Protein 3F13 (pdb70)

Nearest PDB structures (foldseek):
  3f13-assembly1_B  TM=1.007E+00  e=1.505E-31  Chromobacterium violaceum
  3f13-assembly1_A  TM=9.978E-01  e=6.181E-27  Chromobacterium violaceum
  7syc-assembly1_A  TM=7.662E-01  e=5.803E-08  Klebsiella pneumoniae subsp. pneumoniae
  3a6v-assembly3_B  TM=7.604E-01  e=2.040E-07  Escherichia coli K-12
  3a6v-assembly3_A  TM=7.572E-01  e=1.916E-07  Escherichia coli K-12

Secondary structure (DSSP, 8-state):
---SS-EEEEEEE-EETTEEEEEE--BB-SEEEPPTT--HHHHHHHHHHHHH-----EEEEEEEEE-SSEEEEEEEEE-------TT--EEEEESSTT-SS-B-HHHHHHHHHHHHHTT-SSHHHHHHHHHHHHHHHHHHH-/--SSPEEEEEEE-EETTEEEEEE--BB-SEEEPPTT--HHHHHHHHHHHHH----SEEEEEEEEE-SSEEEEEEEEE-SS-----TT--EEEEESSTT-SS-B-HHHHHHHHHHHHHHH--SHHHHHHHHHHHHHHHHHHHHHH-

Sequence (287 aa):
RLPSDLARRATAIIEMPDGVLVTASRYNLPGGKANRGELRSQALIREIREETGLRINNSMLYLFDHITPFNAHKVYLCIAGQPKPQNEIERIALVSSPDTDMDLFVEGRAILLRRYARLRNNEETAKGEALRALLGLARYIAKVDLPSDLARRATAIIEMPDGVLVTASRYNLPGGKANRGELRSQALIREIREETGLRINNSMLYLFDHITPFNAHKVYLCIAQGQPKPQNEIERIALVSSPDTDMDLFVEGRAILRRYARLRNEETAKGEALRALLGLARYIAKVDEGH

InterPro domains:
  IPR000086 NUDIX hydrolase domain [PF00293] (18-109)
  IPR000086 NUDIX hydrolase domain [PS51462] (16-131)
  IPR015797 NUDIX hydrolase-like domain superfamily [SSF55811] (19-131)
  IPR020084 NUDIX hydrolase, conserved site [PS00893] (45-66)
  IPR020476 NUDIX hydrolase [PR00502] (40-54)
  IPR020476 NUDIX hydrolase [PR00502] (54-69)

B-factor: mean 35.16, std 8.73, range [16.0, 77.36]

Organism: Chromobacterium violaceum (strain ATCC 12472 / DSM 30191 / JCM 1249 / CCUG 213 / NBRC 12614 / NCIMB 9131 / NCTC 9757 / MK) (NCBI:txid243365)

Radius of gyration: 19.14 Å; Cα contacts (8 Å, |Δi|>4): 586; chains: 2; bounding box: 58×37×52 Å

Structure (mmCIF, N/CA/C/O backbone):
data_3F13
#
_entry.id   3F13
#
_cell.length_a   40.950
_cell.length_b   43.877
_cell.length_c   55.967
_cell.angle_alpha   73.470
_cell.angle_beta   74.060
_cell.angle_gamma   62.660
#
_symmetry.space_group_name_H-M   'P 1'
#
loop_
_entity.id
_entity.type
_entity.pdbx_description
1 polymer 'putative nudix hydrolase family member'
2 water water
#
loop_
_atom_site.group_PDB
_atom_site.id
_atom_site.type_symbol
_atom_site.label_atom_id
_atom_site.label_alt_id
_atom_site.label_comp_id
_atom_site.label_asym_id
_atom_site.label_entity_id
_atom_site.label_seq_id
_atom_site.pdbx_PDB_ins_code
_atom_site.Cartn_x
_atom_site.Cartn_y
_atom_site.Cartn_z
_atom_site.occupancy
_atom_site.B_iso_or_equiv
_atom_site.auth_seq_id
_atom_site.auth_comp_id
_atom_site.auth_asym_id
_atom_site.auth_atom_id
_atom_site.pdbx_PDB_model_num
ATOM 1 N N . ARG A 1 10 ? 15.440 60.933 40.699 1.00 44.16 11 ARG A N 1
ATOM 2 C CA . ARG A 1 10 ? 15.197 61.381 39.289 1.00 42.96 11 ARG A CA 1
ATOM 3 C C . ARG A 1 10 ? 15.706 60.349 38.292 1.00 42.40 11 ARG A C 1
ATOM 4 O O . ARG A 1 10 ? 16.675 59.633 38.561 1.00 42.25 11 ARG A O 1
ATOM 12 N N . LEU A 1 11 ? 15.051 60.292 37.139 1.00 41.14 12 LEU A N 1
ATOM 13 C CA . LEU A 1 11 ? 15.427 59.371 36.080 1.00 40.25 12 LEU A CA 1
ATOM 14 C C . LEU A 1 11 ? 16.576 59.931 35.251 1.00 39.81 12 LEU A C 1
ATOM 15 O O . LEU A 1 11 ? 16.402 60.915 34.519 1.00 40.79 12 LEU A O 1
ATOM 20 N N . PRO A 1 12 ? 17.764 59.310 35.344 1.00 39.27 13 PRO A N 1
ATOM 21 C CA . PRO A 1 12 ? 18.859 59.757 34.498 1.00 38.54 13 PRO A CA 1
ATOM 22 C C . PRO A 1 12 ? 18.523 59.598 33.005 1.00 37.53 13 PRO A C 1
ATOM 23 O O . PRO A 1 12 ? 18.077 58.530 32.577 1.00 37.04 13 PRO A O 1
ATOM 27 N N . SER A 1 13 ? 18.741 60.629 32.202 1.00 35.84 14 SER A N 1
ATOM 28 C CA . SER A 1 13 ? 18.324 60.516 30.799 1.00 36.71 14 SER A CA 1
ATOM 29 C C . SER A 1 13 ? 19.319 59.756 29.932 1.00 36.18 14 SER A C 1
ATOM 30 O O . SER A 1 13 ? 18.928 59.194 28.922 1.00 35.98 14 SER A O 1
ATOM 33 N N . ASP A 1 14 ? 20.601 59.765 30.308 1.00 36.25 15 ASP A N 1
ATOM 34 C CA . ASP A 1 14 ? 21.668 59.022 29.572 1.00 35.98 15 ASP A CA 1
ATOM 35 C C . ASP A 1 14 ? 22.540 58.251 30.560 1.00 34.02 15 ASP A C 1
ATOM 36 O O . ASP A 1 14 ? 22.526 58.586 31.742 1.00 33.98 15 ASP A O 1
ATOM 41 N N . LEU A 1 15 ? 23.280 57.238 30.085 1.00 32.00 16 LEU A N 1
ATOM 42 C CA . LEU A 1 15 ? 24.138 56.427 30.944 1.00 30.62 16 LEU A CA 1
ATOM 43 C C . LEU A 1 15 ? 25.602 56.755 30.719 1.00 30.83 16 LEU A C 1
ATOM 44 O O . LEU A 1 15 ? 26.046 56.772 29.565 1.00 31.68 16 LEU A O 1
ATOM 49 N N . ALA A 1 16 ? 26.333 57.014 31.806 1.00 31.67 17 ALA A N 1
ATOM 50 C CA . ALA A 1 16 ? 27.802 57.194 31.732 1.00 31.23 17 ALA A CA 1
ATOM 51 C C . ALA A 1 16 ? 28.511 55.936 31.183 1.00 30.97 17 ALA A C 1
ATOM 52 O O . ALA A 1 16 ? 28.136 54.798 31.518 1.00 29.83 17 ALA A O 1
ATOM 54 N N . ARG A 1 17 ? 29.506 56.136 30.318 1.00 29.08 18 ARG A N 1
ATOM 55 C CA . ARG A 1 17 ? 30.365 55.041 29.919 1.00 28.94 18 ARG A CA 1
ATOM 56 C C . ARG A 1 17 ? 31.447 54.938 31.012 1.00 28.49 18 ARG A C 1
ATOM 57 O O . ARG A 1 17 ? 32.489 55.601 30.958 1.00 28.50 18 ARG A O 1
ATOM 65 N N . ARG A 1 18 ? 31.159 54.135 32.034 1.00 27.98 19 ARG A N 1
ATOM 66 C CA . ARG A 1 18 ? 32.025 54.026 33.198 1.00 28.26 19 ARG A CA 1
ATOM 67 C C . ARG A 1 18 ? 33.000 52.836 33.084 1.00 27.60 19 ARG A C 1
ATOM 68 O O . ARG A 1 18 ? 32.682 51.840 32.429 1.00 26.00 19 ARG A O 1
ATOM 76 N N . ALA A 1 19 ? 34.193 52.975 33.655 1.00 25.95 20 ALA A N 1
ATOM 77 C CA . ALA A 1 19 ? 35.174 51.912 33.667 1.00 25.83 20 ALA A CA 1
ATOM 78 C C . ALA A 1 19 ? 35.410 51.642 35.148 1.00 25.61 20 ALA A C 1
ATOM 79 O O . ALA A 1 19 ? 35.626 52.574 35.935 1.00 24.09 20 ALA A O 1
ATOM 81 N N . THR A 1 20 ? 35.359 50.376 35.534 1.00 25.45 21 THR A N 1
ATOM 82 C CA . THR A 1 20 ? 35.557 50.038 36.929 1.00 25.77 21 THR A CA 1
ATOM 83 C C . THR A 1 20 ? 36.613 48.943 37.074 1.00 25.51 21 THR A C 1
ATOM 84 O O . THR A 1 20 ? 36.679 48.011 36.241 1.00 24.42 21 THR A O 1
ATOM 88 N N . ALA A 1 21 ? 37.443 49.078 38.114 1.00 23.32 22 ALA A N 1
ATOM 89 C CA . ALA A 1 21 ? 38.628 48.234 38.295 1.00 24.13 22 ALA A CA 1
ATOM 90 C C . ALA A 1 21 ? 38.476 47.321 39.485 1.00 24.00 22 ALA A C 1
ATOM 91 O O . ALA A 1 21 ? 38.109 47.784 40.566 1.00 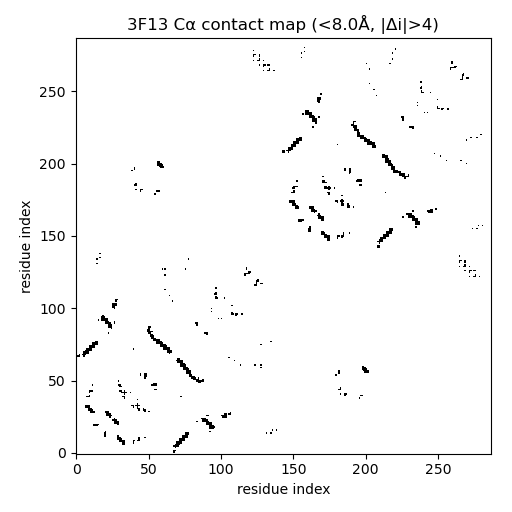23.59 22 ALA A O 1
ATOM 93 N N . ILE A 1 22 ? 38.729 46.028 39.288 1.00 23.59 23 ILE A N 1
ATOM 94 C CA . ILE A 1 22 ? 38.895 45.092 40.399 1.00 24.26 23 ILE A CA 1
ATOM 95 C C . ILE A 1 22 ? 40.416 44.867 40.537 1.00 24.10 23 ILE A C 1
ATOM 96 O O . ILE A 1 22 ? 41.079 44.384 39.611 1.00 23.99 23 ILE A O 1
ATOM 101 N N . ILE A 1 23 ? 40.955 45.288 41.669 1.00 24.03 24 ILE A N 1
ATOM 102 C CA . ILE A 1 23 ? 42.389 45.220 41.913 1.00 26.91 24 ILE A CA 1
ATOM 103 C C . ILE A 1 23 ? 42.609 44.359 43.165 1.00 28.27 24 ILE A C 1
ATOM 104 O O . ILE A 1 23 ? 42.293 44.795 44.275 1.00 27.72 24 ILE A O 1
ATOM 109 N N . GLU A 1 24 ? 43.087 43.119 42.989 1.00 30.63 25 GLU A N 1
ATOM 110 C CA . GLU A 1 24 ? 43.246 42.225 44.111 1.00 32.92 25 GLU A CA 1
ATOM 111 C C . GLU A 1 24 ? 44.590 42.483 44.806 1.00 34.37 25 GLU A C 1
ATOM 112 O O . GLU A 1 24 ? 45.666 42.262 44.246 1.00 33.89 25 GLU A O 1
ATOM 118 N N . MET A 1 25 ? 44.525 43.000 46.022 1.00 34.44 26 MET A N 1
ATOM 119 C CA . MET A 1 25 ? 45.692 43.021 46.879 1.00 35.87 26 MET A CA 1
ATOM 120 C C . MET A 1 25 ? 45.707 41.751 47.742 1.00 37.22 26 MET A C 1
ATOM 121 O O . MET A 1 25 ? 44.760 40.951 47.739 1.00 37.99 26 MET A O 1
ATOM 126 N N . PRO A 1 26 ? 46.813 41.526 48.448 1.00 38.90 27 PRO A N 1
ATOM 127 C CA . PRO A 1 26 ? 46.929 40.296 49.226 1.00 39.73 27 PRO A CA 1
ATOM 128 C C . PRO A 1 26 ? 45.707 40.010 50.104 1.00 39.77 27 PRO A C 1
ATOM 129 O O . PRO A 1 26 ? 45.124 38.919 50.025 1.00 40.41 27 PRO A O 1
ATOM 133 N N . ASP A 1 27 ? 45.298 40.993 50.907 1.00 40.45 28 ASP A N 1
ATOM 134 C CA . ASP A 1 27 ? 44.154 40.815 51.822 1.00 39.91 28 ASP A CA 1
ATOM 135 C C . ASP A 1 27 ? 42.779 41.281 51.269 1.00 38.13 28 ASP A C 1
ATOM 136 O O . ASP A 1 27 ? 41.856 41.542 52.055 1.00 38.90 28 ASP A O 1
ATOM 141 N N . GLY A 1 28 ? 42.622 41.394 49.943 1.00 34.75 29 GLY A N 1
ATOM 142 C CA . GLY A 1 28 ? 41.299 41.725 49.380 1.00 33.14 29 GLY A CA 1
ATOM 143 C C . GLY A 1 28 ? 41.299 42.694 48.195 1.00 31.47 29 GLY A C 1
ATOM 144 O O . GLY A 1 28 ? 42.361 43.133 47.742 1.00 31.21 29 GLY A O 1
ATOM 145 N N . VAL A 1 29 ? 40.099 43.041 47.718 1.00 30.18 30 VAL A N 1
ATOM 146 C CA . VAL A 1 29 ? 39.927 43.943 46.555 1.00 29.30 30 VAL A CA 1
ATOM 147 C C . VAL A 1 29 ? 39.944 45.410 47.014 1.00 28.37 30 VAL A C 1
ATOM 148 O O . VAL A 1 29 ? 39.330 45.779 48.027 1.00 28.25 30 VAL A O 1
ATOM 152 N N . LEU A 1 30 ? 40.668 46.240 46.286 1.00 27.63 31 LEU A N 1
ATOM 153 C CA . LEU A 1 30 ? 40.809 47.665 46.632 1.00 27.12 31 LEU A CA 1
ATOM 154 C C . LEU A 1 30 ? 39.494 48.460 46.435 1.00 27.18 31 LEU A C 1
ATOM 155 O O . LEU A 1 30 ? 38.861 48.348 45.409 1.00 25.14 31 LEU A O 1
ATOM 160 N N . VAL A 1 31 ? 39.091 49.246 47.436 1.00 26.75 32 VAL A N 1
ATOM 161 C CA . VAL A 1 31 ? 37.975 50.182 47.269 1.00 27.21 32 VAL A CA 1
ATOM 162 C C . VAL A 1 31 ? 38.414 51.519 47.835 1.00 27.65 32 VAL A C 1
ATOM 163 O O . VAL A 1 31 ? 39.337 51.572 48.659 1.00 27.11 32 VAL A O 1
ATOM 167 N N . THR A 1 32 ? 37.756 52.583 47.409 1.00 28.35 33 THR A N 1
ATOM 168 C CA . THR A 1 32 ? 38.223 53.944 47.710 1.00 31.05 33 THR A CA 1
ATOM 169 C C . THR A 1 32 ? 37.024 54.749 48.137 1.00 32.15 33 THR A C 1
ATOM 170 O O . THR A 1 32 ? 35.897 54.395 47.816 1.00 33.00 33 THR A O 1
ATOM 174 N N . ALA A 1 33 ? 37.244 55.874 48.807 1.00 33.78 34 ALA A N 1
ATOM 175 C CA . ALA A 1 33 ? 36.127 56.757 49.113 1.00 35.37 34 ALA A CA 1
ATOM 176 C C . ALA A 1 33 ? 36.602 58.195 49.066 1.00 36.32 34 ALA A C 1
ATOM 177 O O . ALA A 1 33 ? 37.640 58.504 49.623 1.00 36.40 34 ALA A O 1
ATOM 179 N N . SER A 1 34 ? 35.877 59.035 48.333 1.00 38.68 35 SER A N 1
ATOM 180 C CA . SER A 1 34 ? 36.072 60.493 48.399 1.00 40.01 35 SER A CA 1
ATOM 181 C C . SER A 1 34 ? 35.415 61.037 49.667 1.00 41.83 35 SER A C 1
ATOM 182 O O . SER A 1 34 ? 35.198 62.266 49.786 1.00 44.00 35 SER A O 1
ATOM 184 N N . ARG A 1 38 ? 30.805 56.680 51.388 1.00 38.62 39 ARG A N 1
ATOM 185 C CA . ARG A 1 38 ? 30.777 55.281 51.008 1.00 37.07 39 ARG A CA 1
ATOM 186 C C . ARG A 1 38 ? 31.983 54.878 50.158 1.00 35.39 39 ARG A C 1
ATOM 187 O O . ARG A 1 38 ? 32.475 55.632 49.322 1.00 35.06 39 ARG A O 1
ATOM 195 N N . TYR A 1 39 ? 32.460 53.675 50.410 1.00 32.49 40 TYR A N 1
ATOM 196 C CA . TYR A 1 39 ? 33.477 53.060 49.559 1.00 30.93 40 TYR A CA 1
ATOM 197 C C . TYR A 1 39 ? 32.870 52.508 48.269 1.00 29.41 40 TYR A C 1
ATOM 198 O O . TYR A 1 39 ? 31.743 52.051 48.245 1.00 28.99 40 TYR A O 1
ATOM 207 N N . ASN A 1 40 ? 33.645 52.548 47.192 1.00 29.57 41 ASN A N 1
ATOM 208 C CA . ASN A 1 40 ? 33.209 51.971 45.929 1.00 29.06 41 ASN A CA 1
ATOM 209 C C . ASN A 1 40 ? 34.423 51.428 45.224 1.00 27.50 41 ASN A C 1
ATOM 210 O O . ASN A 1 40 ? 35.565 51.725 45.606 1.00 26.84 41 ASN A O 1
ATOM 215 N N . LEU A 1 41 ? 34.201 50.652 44.167 1.00 26.75 42 LEU A N 1
ATOM 216 C CA . LEU A 1 41 ? 35.351 50.184 43.402 1.00 25.55 42 LEU A CA 1
ATOM 217 C C . LEU A 1 41 ? 35.927 51.403 42.644 1.00 25.64 42 LEU A C 1
ATOM 218 O O . LEU A 1 41 ? 35.203 52.281 42.196 1.00 25.79 42 LEU A O 1
ATOM 223 N N . PRO A 1 42 ? 37.236 51.451 42.504 1.00 25.24 43 PRO A N 1
ATOM 224 C CA . PRO A 1 42 ? 37.803 52.578 41.799 1.00 25.74 43 PRO A CA 1
ATOM 225 C C . PRO A 1 42 ? 37.484 52.586 40.297 1.00 25.71 43 PRO A C 1
ATOM 226 O O . PRO A 1 42 ? 37.184 51.557 39.710 1.00 24.95 43 PRO A O 1
ATOM 230 N N . GLY A 1 43 ? 37.655 53.741 39.667 1.00 26.75 44 GLY A N 1
ATOM 231 C CA . GLY A 1 43 ? 37.343 53.893 38.255 1.00 28.67 44 GLY A CA 1
ATOM 232 C C . GLY A 1 43 ? 36.726 55.245 38.002 1.00 30.91 44 GLY A C 1
ATOM 233 O O . GLY A 1 43 ? 36.934 56.163 38.779 1.00 32.10 44 GLY A O 1
ATOM 234 N N . GLY A 1 44 ? 36.022 55.413 36.886 1.00 30.98 45 GLY A N 1
ATOM 235 C CA . GLY A 1 44 ? 35.433 56.718 36.550 1.00 32.47 45 GLY A CA 1
ATOM 236 C C . GLY A 1 44 ? 34.813 56.714 35.161 1.00 32.24 45 GLY A C 1
ATOM 237 O O . GLY A 1 44 ? 34.682 55.651 34.542 1.00 31.89 45 GLY A O 1
ATOM 238 N N . LYS A 1 45 ? 34.394 57.877 34.667 1.00 32.98 46 LYS A N 1
ATOM 239 C CA . LYS A 1 45 ? 33.790 57.909 33.337 1.00 33.95 46 LYS A CA 1
ATOM 240 C C . LYS A 1 45 ? 34.809 58.112 32.221 1.00 33.47 46 LYS A C 1
ATOM 241 O O . LYS A 1 45 ? 35.799 58.845 32.373 1.00 32.60 46 LYS A O 1
ATOM 247 N N . ALA A 1 46 ? 34.553 57.479 31.083 1.00 32.53 47 ALA A N 1
ATOM 248 C CA . ALA A 1 46 ? 35.293 57.743 29.871 1.00 32.57 47 ALA A CA 1
ATOM 249 C C . ALA A 1 46 ? 34.762 59.012 29.156 1.00 33.51 47 ALA A C 1
ATOM 250 O O . ALA A 1 46 ? 33.541 59.213 29.028 1.00 32.34 47 ALA A O 1
ATOM 252 N N . ASN A 1 47 ? 35.692 59.851 28.713 1.00 34.42 48 ASN A N 1
ATOM 253 C CA . ASN A 1 47 ? 35.358 61.061 27.941 1.00 35.92 48 ASN A CA 1
ATOM 254 C C . ASN A 1 47 ? 34.922 60.753 26.506 1.00 36.00 48 ASN A C 1
ATOM 255 O O . ASN A 1 47 ? 35.225 59.697 25.961 1.00 35.95 48 ASN A O 1
ATOM 260 N N . ARG A 1 48 ? 34.208 61.691 25.883 1.00 36.50 49 ARG A N 1
ATOM 261 C CA . ARG A 1 48 ? 33.913 61.528 24.462 1.00 36.70 49 ARG A CA 1
ATOM 262 C C . ARG A 1 48 ? 35.217 61.269 23.706 1.00 36.60 49 ARG A C 1
ATOM 263 O O . ARG A 1 48 ? 36.253 61.850 24.019 1.00 38.56 49 ARG A O 1
ATOM 265 N N . GLY A 1 49 ? 35.202 60.385 22.728 1.00 36.93 50 GLY A N 1
ATOM 266 C CA . GLY A 1 49 ? 36.427 60.051 22.027 1.00 37.60 50 GLY A CA 1
ATOM 267 C C . GLY A 1 49 ? 37.442 59.146 22.735 1.00 38.01 50 GLY A C 1
ATOM 268 O O . GLY A 1 49 ? 38.429 58.730 22.104 1.00 39.40 50 GLY A O 1
ATOM 269 N N . GLU A 1 50 ? 37.234 58.792 24.008 1.00 36.41 51 GLU A N 1
ATOM 270 C CA . GLU A 1 50 ? 38.152 57.799 24.606 1.00 34.97 51 GLU A CA 1
ATOM 271 C C . GLU A 1 50 ? 37.456 56.501 25.034 1.00 33.48 51 GLU A C 1
ATOM 272 O O . GLU A 1 50 ? 36.283 56.501 25.411 1.00 32.13 51 GLU A O 1
ATOM 278 N N . LEU A 1 51 ? 38.219 55.423 24.982 1.00 30.82 52 LEU A N 1
ATOM 279 C CA . LEU A 1 51 ? 37.759 54.081 25.325 1.00 29.47 52 LEU A CA 1
ATOM 280 C C . LEU A 1 51 ? 37.725 53.948 26.831 1.00 27.96 52 LEU A C 1
ATOM 281 O O . LEU A 1 51 ? 38.514 54.575 27.545 1.00 26.43 52 LEU A O 1
ATOM 286 N N . ARG A 1 52 ? 36.845 53.095 27.332 1.00 25.96 53 ARG A N 1
ATOM 287 C CA . ARG A 1 52 ? 36.787 52.914 28.768 1.00 24.11 53 ARG A CA 1
ATOM 288 C C . ARG A 1 52 ? 38.135 52.347 29.263 1.00 23.58 53 ARG A C 1
ATOM 289 O O . ARG A 1 52 ? 38.569 52.674 30.350 1.00 23.52 53 ARG A O 1
ATOM 297 N N . SER A 1 53 ? 38.811 51.530 28.465 1.00 23.80 54 SER A N 1
ATOM 298 C CA . SER A 1 53 ? 40.082 50.953 28.941 1.00 25.53 54 SER A CA 1
ATOM 299 C C . SER A 1 53 ? 41.151 52.064 29.142 1.00 26.25 54 SER A C 1
ATOM 300 O O . SER A 1 53 ? 41.922 52.034 30.121 1.00 29.75 54 SER A O 1
ATOM 303 N N . GLN A 1 54 ? 41.167 53.062 28.256 1.00 27.92 55 GLN A N 1
ATOM 304 C CA . GLN A 1 54 ? 42.058 54.215 28.397 1.00 28.62 55 GLN A CA 1
ATOM 305 C C . GLN A 1 54 ? 41.737 55.030 29.634 1.00 28.55 55 GLN A C 1
ATOM 306 O O . GLN A 1 54 ? 42.609 55.470 30.373 1.00 29.18 55 GLN A O 1
ATOM 312 N N . ALA A 1 55 ? 40.467 55.264 29.842 1.00 27.98 56 ALA A N 1
ATOM 313 C CA . ALA A 1 55 ? 40.045 56.028 30.985 1.00 27.57 56 ALA A CA 1
ATOM 314 C C . ALA A 1 55 ? 40.369 55.335 32.300 1.00 27.57 56 ALA A C 1
ATOM 315 O O . ALA A 1 55 ? 40.726 55.984 33.293 1.00 27.46 56 ALA A O 1
ATOM 317 N N . LEU A 1 56 ? 40.262 54.004 32.310 1.00 26.55 57 LEU A N 1
ATOM 318 C CA . LEU A 1 56 ? 40.496 53.266 33.533 1.00 26.66 57 LEU A CA 1
ATOM 319 C C . LEU A 1 56 ? 41.952 53.400 34.013 1.00 25.85 57 LEU A C 1
ATOM 320 O O . LEU A 1 56 ? 42.208 53.636 35.201 1.00 26.14 57 LEU A O 1
ATOM 325 N N . ILE A 1 57 ? 42.897 53.292 33.085 1.00 25.00 58 ILE A N 1
ATOM 326 C CA . ILE A 1 57 ? 44.300 53.365 33.486 1.00 25.13 58 ILE A CA 1
ATOM 327 C C . ILE A 1 57 ? 44.601 54.760 34.034 1.00 25.84 58 ILE A C 1
ATOM 328 O O . ILE A 1 57 ? 45.270 54.910 35.044 1.00 26.73 58 ILE A O 1
ATOM 333 N N . ARG A 1 58 ? 44.080 55.770 33.357 1.00 26.18 59 ARG A N 1
ATOM 334 C CA . ARG A 1 58 ? 44.244 57.162 33.774 1.00 29.15 59 ARG A CA 1
ATOM 335 C C . ARG A 1 58 ? 43.672 57.405 35.169 1.00 29.20 59 ARG A C 1
ATOM 336 O O . ARG A 1 58 ? 44.301 57.998 36.062 1.00 30.11 59 ARG A O 1
ATOM 344 N N . GLU A 1 59 ? 42.479 56.895 35.383 1.00 28.45 60 GLU A N 1
ATOM 345 C CA . GLU A 1 59 ? 41.758 57.230 36.592 1.00 29.46 60 GLU A CA 1
ATOM 346 C C . GLU A 1 59 ? 42.242 56.447 37.791 1.00 29.14 60 GLU A C 1
ATOM 347 O O . GLU 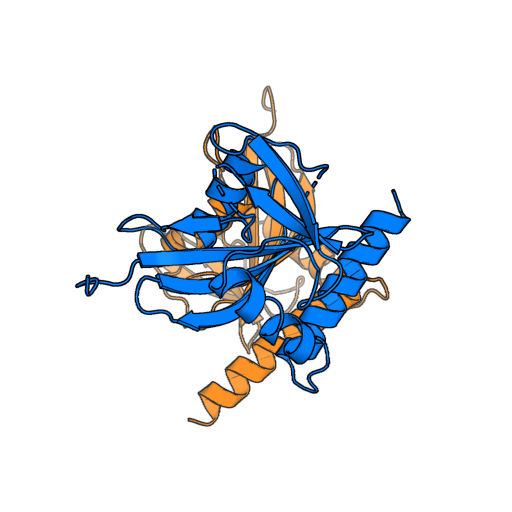A 1 59 ? 42.284 56.970 38.916 1.00 28.84 60 GLU A O 1
ATOM 353 N N . ILE A 1 60 ? 42.589 55.182 37.596 1.00 28.02 61 ILE A N 1
ATOM 354 C CA . ILE A 1 60 ? 43.198 54.459 38.699 1.00 28.31 61 ILE A CA 1
ATOM 355 C C . ILE A 1 60 ? 44.508 55.139 39.134 1.00 29.13 61 ILE A C 1
ATOM 356 O O . ILE A 1 60 ? 44.781 55.310 40.332 1.00 29.44 61 ILE A O 1
ATOM 361 N N . ARG A 1 61 ? 45.336 55.541 38.174 1.00 28.86 62 ARG A N 1
ATOM 362 C CA . ARG A 1 61 ? 46.528 56.284 38.561 1.00 29.98 62 ARG A CA 1
ATOM 363 C C . ARG A 1 61 ? 46.211 57.558 39.335 1.00 29.89 62 ARG A C 1
ATOM 364 O O . ARG A 1 61 ? 46.815 57.810 40.373 1.00 30.81 62 ARG A O 1
ATOM 372 N N . GLU A 1 62 ? 45.264 58.348 38.849 1.00 30.94 63 GLU A N 1
ATOM 373 C CA . GLU A 1 62 ? 44.871 59.573 39.548 1.00 31.88 63 GLU A CA 1
ATOM 374 C C . GLU A 1 62 ? 44.379 59.321 40.973 1.00 31.98 63 GLU A C 1
ATOM 375 O O . GLU A 1 62 ? 44.695 60.080 41.879 1.00 32.76 63 GLU A O 1
ATOM 377 N N . GLU A 1 63 ? 43.627 58.245 41.181 1.00 31.24 64 GLU A N 1
ATOM 378 C CA . GLU A 1 63 ? 42.926 58.040 42.456 1.00 31.16 64 GLU A CA 1
ATOM 379 C C . GLU A 1 63 ? 43.832 57.375 43.489 1.00 31.48 64 GLU A C 1
ATOM 380 O O . GLU A 1 63 ? 43.631 57.545 44.676 1.00 32.51 64 GLU A O 1
ATOM 386 N N . THR A 1 64 ? 44.820 56.608 43.039 1.00 31.30 65 THR A N 1
ATOM 387 C CA . THR A 1 64 ? 45.562 55.735 43.951 1.00 30.92 65 THR A CA 1
ATOM 388 C C . THR A 1 64 ? 47.054 55.677 43.692 1.00 30.88 65 THR A C 1
ATOM 389 O O . THR A 1 64 ? 47.771 55.037 44.451 1.00 31.82 65 THR A O 1
ATOM 393 N N . GLY A 1 65 ? 47.507 56.255 42.586 1.00 30.69 66 GLY A N 1
ATOM 394 C CA . GLY A 1 65 ? 48.918 56.178 42.212 1.00 30.61 66 GLY A CA 1
ATOM 395 C C . GLY A 1 65 ? 49.357 54.867 41.574 1.00 30.33 66 GLY A C 1
ATOM 396 O O . GLY A 1 65 ? 50.511 54.720 41.123 1.00 30.52 66 GLY A O 1
ATOM 397 N N . LEU A 1 66 ? 48.460 53.886 41.529 1.00 28.59 67 LEU A N 1
ATOM 398 C CA . LEU A 1 66 ? 48.842 52.613 40.909 1.00 27.23 67 LEU A CA 1
ATOM 399 C C . LEU A 1 66 ? 48.993 52.798 39.396 1.00 25.87 67 LEU A C 1
ATOM 400 O O . LEU A 1 66 ? 48.230 53.532 38.785 1.00 26.28 67 LEU A O 1
ATOM 405 N N . ARG A 1 67 ? 49.988 52.148 38.805 1.00 26.44 68 ARG A N 1
ATOM 406 C CA . ARG A 1 67 ? 50.192 52.172 37.357 1.00 26.34 68 ARG A CA 1
ATOM 407 C C . ARG A 1 67 ? 49.796 50.801 36.775 1.00 26.81 68 ARG A C 1
ATOM 408 O O . ARG A 1 67 ? 50.506 49.827 36.926 1.00 27.18 68 ARG A O 1
ATOM 416 N N . ILE A 1 68 ? 48.630 50.728 36.150 1.00 25.68 69 ILE A N 1
ATOM 417 C CA . ILE A 1 68 ? 48.144 49.469 35.584 1.00 25.88 69 ILE A CA 1
ATOM 418 C C . ILE A 1 68 ? 48.998 48.996 34.389 1.00 26.59 69 ILE A C 1
ATOM 419 O O . ILE A 1 68 ? 49.229 49.771 33.479 1.00 28.12 69 ILE A O 1
ATOM 424 N N . ASN A 1 69 ? 49.496 47.757 34.416 1.00 26.10 70 ASN A N 1
ATOM 425 C CA A ASN A 1 69 ? 50.242 47.149 33.302 0.50 26.13 70 ASN A CA 1
ATOM 426 C CA B ASN A 1 69 ? 50.169 47.229 33.216 0.50 26.68 70 ASN A CA 1
ATOM 427 C C . ASN A 1 69 ? 49.529 45.995 32.609 1.00 26.13 70 ASN A C 1
ATOM 428 O O . ASN A 1 69 ? 49.938 45.548 31.545 1.00 25.85 70 ASN A O 1
ATOM 437 N N . SER A 1 70 ? 48.516 45.464 33.277 1.00 25.70 71 SER A N 1
ATOM 438 C CA . SER A 1 70 ? 47.782 44.319 32.740 1.00 25.34 71 SER A CA 1
ATOM 439 C C . SER A 1 70 ? 46.334 44.478 33.190 1.00 24.88 71 SER A C 1
ATOM 440 O O . SER A 1 70 ? 46.056 44.925 34.331 1.00 23.80 71 SER A O 1
ATOM 443 N N . MET A 1 71 ? 45.412 44.111 32.313 1.00 25.40 72 MET A N 1
ATOM 444 C CA . MET A 1 71 ? 43.994 44.213 32.623 1.00 25.06 72 MET A CA 1
ATOM 445 C C . MET A 1 71 ? 43.263 43.160 31.828 1.00 24.32 72 MET A C 1
ATOM 446 O O . MET A 1 71 ? 43.657 42.820 30.695 1.00 24.26 72 MET A O 1
ATOM 451 N N . LEU A 1 72 ? 42.204 42.651 32.431 1.00 22.50 73 LEU A N 1
ATOM 452 C CA . LEU A 1 72 ? 41.300 41.749 31.756 1.00 22.21 73 LEU A CA 1
ATOM 453 C C . LEU A 1 72 ? 39.858 42.208 31.872 1.00 20.43 73 LEU A C 1
ATOM 454 O O . LEU A 1 72 ? 39.328 42.322 32.972 1.00 20.74 73 LEU A O 1
ATOM 459 N N . TYR A 1 73 ? 39.232 42.460 30.739 1.00 20.96 74 TYR A N 1
ATOM 460 C CA . TYR A 1 73 ? 37.829 42.841 30.680 1.00 21.43 74 TYR A CA 1
ATOM 461 C C . TYR A 1 73 ? 36.997 41.650 31.124 1.00 22.63 74 TYR A C 1
ATOM 462 O O . TYR A 1 73 ? 37.181 40.537 30.575 1.00 22.75 74 TYR A O 1
ATOM 471 N N . LEU A 1 74 ? 36.122 41.863 32.117 1.00 21.84 75 LEU A N 1
ATOM 472 C CA . LEU A 1 74 ? 35.395 40.737 32.762 1.00 23.34 75 LEU A CA 1
ATOM 473 C C . LEU A 1 74 ? 33.927 40.664 32.315 1.00 24.04 75 LEU A C 1
ATOM 474 O O . LEU A 1 74 ? 33.433 39.610 31.846 1.00 23.65 75 LEU A O 1
ATOM 479 N N . PHE A 1 75 ? 33.225 41.775 32.483 1.00 25.22 76 PHE A N 1
ATOM 480 C CA . PHE A 1 75 ? 31.805 41.850 32.121 1.00 25.14 76 PHE A CA 1
ATOM 481 C C . PHE A 1 75 ? 31.311 43.281 32.163 1.00 26.48 76 PHE A C 1
ATOM 482 O O . PHE A 1 75 ? 31.982 44.182 32.691 1.00 26.81 76 PHE A O 1
ATOM 490 N N . ASP A 1 76 ? 30.140 43.475 31.585 1.00 28.62 77 ASP A N 1
ATOM 491 C CA . ASP A 1 76 ? 29.418 44.749 31.676 1.00 29.04 77 ASP A CA 1
ATOM 492 C C . ASP A 1 76 ? 28.513 44.709 32.884 1.00 29.13 77 ASP A C 1
ATOM 493 O O . ASP A 1 76 ? 27.964 43.643 33.246 1.00 30.25 77 ASP A O 1
ATOM 498 N N . HIS A 1 77 ? 28.335 45.869 33.502 1.00 27.60 78 HIS A N 1
ATOM 499 C CA . HIS A 1 77 ? 27.419 45.989 34.614 1.00 28.26 78 HIS A CA 1
ATOM 500 C C . HIS A 1 77 ? 26.586 47.240 34.397 1.00 28.74 78 HIS A C 1
ATOM 501 O O . HIS A 1 77 ? 27.120 48.349 34.293 1.00 28.24 78 HIS A O 1
ATOM 508 N N . ILE A 1 78 ? 25.294 47.057 34.250 1.00 28.98 79 ILE A N 1
ATOM 509 C CA . ILE A 1 78 ? 24.483 48.157 33.777 1.00 29.62 79 ILE A CA 1
ATOM 510 C C . ILE A 1 78 ? 23.528 48.592 34.889 1.00 30.90 79 ILE A C 1
ATOM 511 O O . ILE A 1 78 ? 22.847 47.731 35.471 1.00 31.52 79 ILE A O 1
ATOM 516 N N . THR A 1 79 ? 23.490 49.900 35.168 1.00 31.20 80 THR A N 1
ATOM 517 C CA . THR A 1 79 ? 22.561 50.472 36.154 1.00 31.91 80 THR A CA 1
ATOM 518 C C . THR A 1 79 ? 21.781 51.635 35.550 1.00 32.07 80 THR A C 1
ATOM 519 O O . THR A 1 79 ? 22.013 52.010 34.410 1.00 30.75 80 THR A O 1
ATOM 523 N N . PRO A 1 80 ? 20.834 52.205 36.316 1.00 33.31 81 PRO A N 1
ATOM 524 C CA . PRO A 1 80 ? 20.143 53.370 35.748 1.00 33.09 81 PRO A CA 1
ATOM 525 C C . PRO A 1 80 ? 21.089 54.543 35.454 1.00 33.32 81 PRO A C 1
ATOM 526 O O . PRO A 1 80 ? 20.799 55.384 34.587 1.00 34.09 81 PRO A O 1
ATOM 530 N N . PHE A 1 81 ? 22.215 54.611 36.146 1.00 32.01 82 PHE A N 1
ATOM 531 C CA . PHE A 1 81 ? 23.124 55.737 35.955 1.00 33.82 82 PHE A CA 1
ATOM 532 C C . PHE A 1 81 ? 24.305 55.383 35.054 1.00 33.14 82 PHE A C 1
ATOM 533 O O . PHE A 1 81 ? 24.789 56.225 34.308 1.00 33.97 82 PHE A O 1
ATOM 541 N N . ASN A 1 82 ? 24.752 54.131 35.126 1.00 31.39 83 ASN A N 1
ATOM 542 C CA . ASN A 1 82 ? 26.071 53.775 34.591 1.00 30.10 83 ASN A CA 1
ATOM 543 C C . ASN A 1 82 ? 26.033 52.561 33.700 1.00 28.59 83 ASN A C 1
ATOM 544 O O . ASN A 1 82 ? 25.351 51.565 34.015 1.00 28.92 83 ASN A O 1
ATOM 549 N N . ALA A 1 83 ? 26.791 52.620 32.626 1.00 27.44 84 ALA A N 1
ATOM 550 C CA . ALA A 1 83 ? 27.070 51.419 31.829 1.00 26.13 84 ALA A CA 1
ATOM 551 C C . ALA A 1 83 ? 28.532 51.072 32.062 1.00 25.92 84 ALA A C 1
ATOM 552 O O . ALA A 1 83 ? 29.420 51.598 31.374 1.00 25.48 84 ALA A O 1
ATOM 554 N N . HIS A 1 84 ? 28.787 50.226 33.056 1.00 23.24 85 HIS A N 1
ATOM 555 C CA . HIS A 1 84 ? 30.159 49.879 33.392 1.00 24.29 85 HIS A CA 1
ATOM 556 C C . HIS A 1 84 ? 30.717 48.828 32.447 1.00 25.01 85 HIS A C 1
ATOM 557 O O . HIS A 1 84 ? 29.996 47.891 32.073 1.00 25.10 85 HIS A O 1
ATOM 564 N N . LYS A 1 85 ? 32.017 48.921 32.172 1.00 24.89 86 LYS A N 1
ATOM 565 C CA . LYS A 1 85 ? 32.786 47.721 31.868 1.00 24.75 86 LYS A CA 1
ATOM 566 C C . LYS A 1 85 ? 33.686 47.518 33.055 1.00 24.87 86 LYS A C 1
ATOM 567 O O . LYS A 1 85 ? 34.273 48.492 33.578 1.00 23.12 86 LYS A O 1
ATOM 573 N N . VAL A 1 86 ? 33.804 46.255 33.475 1.00 22.10 87 VAL A N 1
ATOM 574 C CA . VAL A 1 86 ? 34.540 45.889 34.661 1.00 23.08 87 VAL A CA 1
ATOM 575 C C . VAL A 1 86 ? 35.781 45.111 34.282 1.00 23.27 87 VAL A C 1
ATOM 576 O O . VAL A 1 86 ? 35.673 44.148 33.477 1.00 23.32 87 VAL A O 1
ATOM 580 N N . TYR A 1 87 ? 36.922 45.483 34.860 1.00 23.28 88 TYR A N 1
ATOM 581 C CA . TYR A 1 87 ? 38.233 44.929 34.489 1.00 23.82 88 TYR A CA 1
ATOM 582 C C . TYR A 1 87 ? 38.994 44.447 35.725 1.00 24.44 88 TYR A C 1
ATOM 583 O O . TYR A 1 87 ? 39.073 45.188 36.743 1.00 23.82 88 TYR A O 1
ATOM 592 N N . LEU A 1 88 ? 39.559 43.242 35.644 1.00 23.15 89 LEU A N 1
ATOM 593 C CA . LEU A 1 88 ? 40.552 42.838 36.644 1.00 25.36 89 LEU A CA 1
ATOM 594 C C . LEU A 1 88 ? 41.863 43.500 36.229 1.00 26.22 89 LEU A C 1
ATOM 595 O O . LEU A 1 88 ? 42.273 43.389 35.068 1.00 27.66 89 LEU A O 1
ATOM 600 N N . CYS A 1 89 ? 42.478 44.242 37.142 1.00 27.30 90 CYS A N 1
ATOM 601 C CA . CYS A 1 89 ? 43.728 44.979 36.848 1.00 28.57 90 CYS A CA 1
ATOM 602 C C . CYS A 1 89 ? 44.859 44.546 37.793 1.00 30.33 90 CYS A C 1
ATOM 603 O O . CYS A 1 89 ? 44.606 44.307 38.983 1.00 28.51 90 CYS A O 1
ATOM 606 N N . ILE A 1 90 ? 46.085 44.503 37.246 1.00 29.68 91 ILE A N 1
ATOM 607 C CA . ILE A 1 90 ? 47.326 44.282 37.986 1.00 31.35 91 ILE A CA 1
ATOM 608 C C . ILE A 1 90 ? 48.174 45.532 37.829 1.00 31.22 91 ILE A C 1
ATOM 609 O O . ILE A 1 90 ? 48.306 46.094 36.712 1.00 31.71 91 ILE A O 1
ATOM 614 N N . ALA A 1 91 ? 48.733 45.984 38.935 1.00 32.26 92 ALA A N 1
ATOM 615 C CA . ALA A 1 91 ? 49.558 47.210 38.936 1.00 33.74 92 ALA A CA 1
ATOM 616 C C . ALA A 1 91 ? 50.763 47.126 39.895 1.00 33.47 92 ALA A C 1
ATOM 617 O O . ALA A 1 91 ? 50.813 46.252 40.762 1.00 33.83 92 ALA A O 1
ATOM 619 N N . GLY A 1 93 ? 52.617 48.124 42.403 1.00 46.65 94 GLY A N 1
ATOM 620 C CA . GLY A 1 93 ? 52.688 49.291 43.307 1.00 46.61 94 GLY A CA 1
ATOM 621 C C . GLY A 1 93 ? 51.914 49.132 44.600 1.00 45.90 94 GLY A C 1
ATOM 622 O O . GLY A 1 93 ? 51.357 48.071 44.873 1.00 45.76 94 GLY A O 1
ATOM 623 N N . GLN A 1 94 ? 51.901 50.190 45.408 1.00 46.21 95 GLN A N 1
ATOM 624 C CA . GLN A 1 94 ? 51.126 50.227 46.655 1.00 46.16 95 GLN A CA 1
ATOM 625 C C . GLN A 1 94 ? 50.118 51.372 46.627 1.00 44.71 95 GLN A C 1
ATOM 626 O O . GLN A 1 94 ? 50.492 52.532 46.503 1.00 44.85 95 GLN A O 1
ATOM 632 N N . PRO A 1 95 ? 48.822 51.052 46.731 1.00 44.00 96 PRO A N 1
ATOM 633 C CA . PRO A 1 95 ? 47.849 52.138 46.608 1.00 43.31 96 PRO A CA 1
ATOM 634 C C . PRO A 1 95 ? 47.938 53.135 47.765 1.00 43.31 96 PRO A C 1
ATOM 635 O O . PRO A 1 95 ? 48.300 52.747 48.866 1.00 43.28 96 PRO A O 1
ATOM 639 N N . LYS A 1 96 ? 47.599 54.395 47.513 1.00 43.44 97 LYS A N 1
ATOM 640 C CA . LYS A 1 96 ? 47.469 55.407 48.571 1.00 44.12 97 LYS A CA 1
ATOM 641 C C . LYS A 1 96 ? 46.415 56.397 48.137 1.00 44.16 97 LYS A C 1
ATOM 642 O O . LYS A 1 96 ? 46.309 56.703 46.951 1.00 43.73 97 LYS A O 1
ATOM 648 N N . PRO A 1 97 ? 45.637 56.927 49.094 1.00 44.32 98 PRO A N 1
ATOM 649 C CA . PRO A 1 97 ? 44.636 57.912 48.752 1.00 44.92 98 PRO A CA 1
ATOM 650 C C . PRO A 1 97 ? 45.304 59.122 48.110 1.00 45.60 98 PRO A C 1
ATOM 651 O O . PRO A 1 97 ? 46.327 59.609 48.616 1.00 45.80 98 PRO A O 1
ATOM 655 N N . GLN A 1 98 ? 44.710 59.592 47.016 1.00 46.07 99 GLN A N 1
ATOM 656 C CA . GLN A 1 98 ? 45.281 60.612 46.153 1.00 46.59 99 GLN A CA 1
ATOM 657 C C . GLN A 1 98 ? 44.186 61.563 45.736 1.00 46.75 99 GLN A C 1
ATOM 658 O O . GLN A 1 98 ? 43.034 61.158 45.610 1.00 46.55 99 GLN A O 1
ATOM 664 N N . ASN A 1 99 ? 44.533 62.820 45.457 1.00 46.81 100 ASN A N 1
ATOM 665 C CA . ASN A 1 99 ? 43.549 63.762 44.929 1.00 46.55 100 ASN A CA 1
ATOM 666 C C . ASN A 1 99 ? 42.184 63.641 45.612 1.00 46.53 100 ASN A C 1
ATOM 667 O O . ASN A 1 99 ? 42.091 63.755 46.838 1.00 46.68 100 ASN A O 1
ATOM 672 N N . GLU A 1 100 ? 41.127 63.400 44.840 1.00 46.00 101 GLU A N 1
ATOM 673 C CA . GLU A 1 100 ? 39.783 63.353 45.431 1.00 45.50 101 GLU A CA 1
ATOM 674 C C . GLU A 1 100 ? 39.552 62.163 46.384 1.00 44.75 101 GLU A C 1
ATOM 675 O O . GLU A 1 100 ? 38.617 62.174 47.168 1.00 44.09 101 GLU A O 1
ATOM 681 N N . ILE A 1 101 ? 40.416 61.151 46.339 1.00 44.14 102 ILE A N 1
ATOM 682 C CA . ILE A 1 101 ? 40.245 59.991 47.208 1.00 44.07 102 ILE A CA 1
ATOM 683 C C . ILE A 1 101 ? 40.861 60.275 48.568 1.00 44.00 102 ILE A C 1
ATOM 684 O O . ILE A 1 101 ? 42.037 60.628 48.668 1.00 44.49 102 ILE A O 1
ATOM 689 N N . GLU A 1 102 ? 40.082 60.106 49.626 1.00 43.92 103 GLU A N 1
ATOM 690 C CA . GLU A 1 102 ? 40.626 60.386 50.938 1.00 43.77 103 GLU A CA 1
ATOM 691 C C . GLU A 1 102 ? 40.909 59.132 51.729 1.00 42.42 103 GLU A C 1
ATOM 692 O O . GLU A 1 102 ? 41.857 59.100 52.503 1.00 43.26 103 GLU A O 1
ATOM 698 N N . ARG A 1 103 ? 40.120 58.085 51.505 1.00 40.36 104 ARG A N 1
ATOM 699 C CA . ARG A 1 103 ? 40.355 56.792 52.151 1.00 39.08 104 ARG A CA 1
ATOM 700 C C . ARG A 1 103 ? 40.368 55.646 51.134 1.00 37.77 104 ARG A C 1
ATOM 701 O O . ARG A 1 103 ? 39.718 55.717 50.091 1.00 36.65 104 ARG A O 1
ATOM 709 N N . ILE A 1 104 ? 41.117 54.607 51.468 1.00 36.82 105 ILE A N 1
ATOM 710 C CA . ILE A 1 104 ? 41.095 53.371 50.723 1.00 36.62 105 ILE A CA 1
ATOM 711 C C . ILE A 1 104 ? 40.955 52.253 51.726 1.00 36.27 105 ILE A C 1
ATOM 712 O O . ILE A 1 104 ? 41.303 52.423 52.911 1.00 35.70 105 ILE A O 1
ATOM 717 N N . ALA A 1 105 ? 40.437 51.120 51.270 1.00 34.54 106 ALA A N 1
ATOM 718 C CA . ALA A 1 105 ? 40.350 49.927 52.121 1.00 34.57 106 ALA A CA 1
ATOM 719 C C . ALA A 1 105 ? 40.391 48.705 51.231 1.00 35.03 106 ALA A C 1
ATOM 720 O O . ALA A 1 105 ? 40.559 48.822 50.009 1.00 34.51 106 ALA A O 1
ATOM 722 N N . LEU A 1 106 ? 40.222 47.535 51.831 1.00 35.16 107 LEU A N 1
ATOM 723 C CA . LEU A 1 106 ? 40.241 46.290 51.076 1.00 36.05 107 LEU A CA 1
ATOM 724 C C . LEU A 1 106 ? 39.045 45.456 51.463 1.00 36.49 107 LEU A C 1
ATOM 725 O O . LEU A 1 106 ? 38.709 45.399 52.647 1.00 37.23 107 LEU A O 1
ATOM 730 N N . VAL A 1 107 ? 38.411 44.822 50.483 1.00 37.17 108 VAL A N 1
ATOM 731 C CA . VAL A 1 107 ? 37.215 44.045 50.704 1.00 38.17 108 VAL A CA 1
ATOM 732 C C . VAL A 1 107 ? 37.497 42.571 50.496 1.00 38.92 108 VAL A C 1
ATOM 733 O O . VAL A 1 107 ? 37.958 42.156 49.432 1.00 38.00 108 VAL A O 1
ATOM 737 N N . SER A 1 108 ? 37.182 41.776 51.513 1.00 40.66 109 SER A N 1
ATOM 738 C CA . SER A 1 108 ? 37.426 40.338 51.480 1.00 42.48 109 SER A CA 1
ATOM 739 C C . SER A 1 108 ? 36.297 39.515 50.910 1.00 42.69 109 SER A C 1
ATOM 740 O O . SER A 1 108 ? 36.517 38.394 50.434 1.00 43.63 109 SER A O 1
ATOM 743 N N . SER A 1 109 ? 35.081 40.029 50.982 1.00 42.67 110 SER A N 1
ATOM 744 C CA . SER A 1 109 ? 33.983 39.341 50.329 1.00 43.06 110 SER A CA 1
ATOM 745 C C . SER A 1 109 ? 32.850 40.309 50.056 1.00 43.16 110 SER A C 1
ATOM 746 O O . SER A 1 109 ? 32.803 41.391 50.633 1.00 43.24 110 SER A O 1
ATOM 749 N N . PRO A 1 110 ? 31.939 39.920 49.167 1.00 43.38 111 P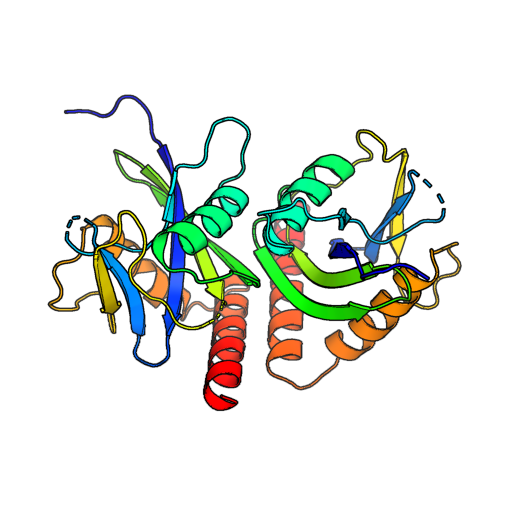RO A N 1
ATOM 750 C CA . PRO A 1 110 ? 30.839 40.742 48.690 1.00 44.11 111 PRO A CA 1
ATOM 751 C C . PRO A 1 110 ? 29.811 41.062 49.768 1.00 44.75 111 PRO A C 1
ATOM 752 O O . PRO A 1 110 ? 28.955 41.923 49.581 1.00 45.32 111 PRO A O 1
ATOM 756 N N . ASP A 1 111 ? 29.864 40.371 50.891 1.00 45.54 112 ASP A N 1
ATOM 757 C CA . ASP A 1 111 ? 28.948 40.739 51.963 1.00 45.79 112 ASP A CA 1
ATOM 758 C C . ASP A 1 111 ? 29.739 41.186 53.188 1.00 45.02 112 ASP A C 1
ATOM 759 O O . ASP A 1 111 ? 29.352 40.960 54.344 1.00 45.43 112 ASP A O 1
ATOM 764 N N . THR A 1 112 ? 30.860 41.844 52.902 1.00 43.44 113 THR A N 1
ATOM 765 C CA . THR A 1 112 ? 31.569 42.641 53.874 1.00 42.46 113 THR A CA 1
ATOM 766 C C . THR A 1 112 ? 30.591 43.538 54.618 1.00 42.34 113 THR A C 1
ATOM 767 O O . THR A 1 112 ? 29.565 43.934 54.056 1.00 41.37 113 THR A O 1
ATOM 771 N N . ASP A 1 113 ? 30.932 43.840 55.878 1.00 42.58 114 ASP A N 1
ATOM 772 C CA . ASP A 1 113 ? 30.251 44.820 56.741 1.00 42.74 114 ASP A CA 1
ATOM 773 C C . ASP A 1 113 ? 30.509 46.248 56.301 1.00 42.05 114 ASP A C 1
ATOM 774 O O . ASP A 1 113 ? 29.785 47.170 56.669 1.00 41.78 114 ASP A O 1
ATOM 779 N N . MET A 1 114 ? 31.595 46.426 55.572 1.00 40.96 115 MET A N 1
ATOM 780 C CA . MET A 1 114 ? 32.013 47.723 55.079 1.00 40.75 115 MET A CA 1
ATOM 781 C C . MET A 1 114 ? 30.822 48.391 54.402 1.00 39.67 115 MET A C 1
ATOM 782 O O . MET A 1 114 ? 29.983 47.712 53.821 1.00 39.35 115 MET A O 1
ATOM 787 N N . ASP A 1 115 ? 30.727 49.713 54.468 1.00 39.09 116 ASP A N 1
ATOM 788 C CA . ASP A 1 115 ? 29.619 50.381 53.794 1.00 39.17 116 ASP A CA 1
ATOM 789 C C . ASP A 1 115 ? 29.918 50.638 52.309 1.00 38.83 116 ASP A C 1
ATOM 790 O O . ASP A 1 115 ? 30.429 51.700 51.925 1.00 38.91 116 ASP A O 1
ATOM 795 N N . LEU A 1 116 ? 29.560 49.663 51.483 1.00 38.16 117 LEU A N 1
ATOM 796 C CA . LEU A 1 116 ? 29.808 49.743 50.052 1.00 37.73 117 LEU A CA 1
ATOM 797 C C . LEU A 1 116 ? 28.647 50.336 49.304 1.00 37.64 117 LEU A C 1
ATOM 798 O O . LEU A 1 116 ? 27.487 50.054 49.594 1.00 37.60 117 LEU A O 1
ATOM 803 N N . PHE A 1 117 ? 28.967 51.154 48.315 1.00 36.67 118 PHE A N 1
ATOM 804 C CA . PHE A 1 117 ? 27.987 51.562 47.357 1.00 36.97 118 PHE A CA 1
ATOM 805 C C . PHE A 1 117 ? 27.348 50.291 46.749 1.00 36.37 118 PHE A C 1
ATOM 806 O O . PHE A 1 117 ? 28.036 49.283 46.507 1.00 34.90 118 PHE A O 1
ATOM 814 N N . VAL A 1 118 ? 26.033 50.325 46.569 1.00 35.15 119 VAL A N 1
ATOM 815 C CA . VAL A 1 118 ? 25.266 49.176 46.080 1.00 35.93 119 VAL A CA 1
ATOM 816 C C . VAL A 1 118 ? 25.849 48.523 44.817 1.00 34.44 119 VAL A C 1
ATOM 817 O O . VAL A 1 118 ? 25.935 47.296 44.756 1.00 35.04 119 VAL A O 1
ATOM 821 N N . GLU A 1 119 ? 26.202 49.339 43.823 1.00 33.52 120 GLU A N 1
ATOM 822 C CA . GLU A 1 119 ? 26.727 48.840 42.507 1.00 33.08 120 GLU A CA 1
ATOM 823 C C . GLU A 1 119 ? 28.052 48.105 42.730 1.00 31.33 120 GLU A C 1
ATOM 824 O O . GLU A 1 119 ? 28.402 47.157 42.012 1.00 29.74 120 GLU A O 1
ATOM 830 N N . GLY A 1 120 ? 28.810 48.603 43.687 1.00 29.31 121 GLY A N 1
ATOM 831 C CA . GLY A 1 120 ? 30.120 48.052 43.969 1.00 28.46 121 GLY A CA 1
ATOM 832 C C . GLY A 1 120 ? 29.912 46.665 44.540 1.00 27.78 121 GLY A C 1
ATOM 833 O O . GLY A 1 120 ? 30.591 45.709 44.160 1.00 26.72 121 GLY A O 1
ATOM 834 N N . ARG A 1 121 ? 28.971 46.547 45.471 1.00 27.18 122 ARG A N 1
ATOM 835 C CA . ARG A 1 121 ? 28.706 45.217 46.049 1.00 27.22 122 ARG A CA 1
ATOM 836 C C . ARG A 1 121 ? 28.246 44.205 44.987 1.00 26.61 122 ARG A C 1
ATOM 837 O O . ARG A 1 121 ? 28.656 43.008 44.988 1.00 26.34 122 ARG A O 1
ATOM 845 N N . ALA A 1 122 ? 27.363 44.666 44.114 1.00 26.48 123 ALA A N 1
ATOM 846 C CA . ALA A 1 122 ? 26.758 43.824 43.082 1.00 26.95 123 ALA A CA 1
ATOM 847 C C . ALA A 1 122 ? 27.843 43.368 42.109 1.00 26.41 123 ALA A C 1
ATOM 848 O O . ALA A 1 122 ? 27.884 42.214 41.670 1.00 26.02 123 ALA A O 1
ATOM 850 N N . ILE A 1 123 ? 28.738 44.284 41.771 1.00 24.52 124 ILE A N 1
ATOM 851 C CA . ILE A 1 123 ? 29.833 43.878 40.862 1.00 24.56 124 ILE A CA 1
ATOM 852 C C . ILE A 1 123 ? 30.764 42.865 41.546 1.00 24.20 124 ILE A C 1
ATOM 853 O O . ILE A 1 123 ? 31.192 41.901 40.931 1.00 25.51 124 ILE A O 1
ATOM 858 N N . LEU A 1 124 ? 31.055 43.047 42.822 1.00 24.75 125 LEU A N 1
ATOM 859 C CA A LEU A 1 124 ? 31.907 42.098 43.563 0.50 25.78 125 LEU A CA 1
ATOM 860 C CA B LEU A 1 124 ? 31.925 42.089 43.523 0.50 25.23 125 LEU A CA 1
ATOM 861 C C . LEU A 1 124 ? 31.262 40.709 43.618 1.00 26.12 125 LEU A C 1
ATOM 862 O O . LEU A 1 124 ? 31.959 39.663 43.521 1.00 26.30 125 LEU A O 1
ATOM 871 N N . ARG A 1 125 ? 29.937 40.688 43.767 1.00 26.44 126 ARG A N 1
ATOM 872 C CA . ARG A 1 125 ? 29.214 39.432 43.786 1.00 28.18 126 ARG A CA 1
ATOM 873 C C . ARG A 1 125 ? 29.404 38.700 42.452 1.00 28.12 126 ARG A C 1
ATOM 874 O O . ARG A 1 125 ? 29.655 37.516 42.411 1.00 28.89 126 ARG A O 1
ATOM 882 N N . ARG A 1 126 ? 29.287 39.428 41.366 1.00 26.85 127 ARG A N 1
ATOM 883 C CA . ARG A 1 126 ? 29.367 38.865 40.035 1.00 27.39 127 ARG A CA 1
ATOM 884 C C . ARG A 1 126 ? 30.797 38.380 39.758 1.00 26.91 127 ARG A C 1
ATOM 885 O O . ARG A 1 126 ? 31.007 37.351 39.127 1.00 26.14 127 ARG A O 1
ATOM 893 N N . TYR A 1 127 ? 31.768 39.142 40.259 1.00 26.55 128 TYR A N 1
ATOM 894 C CA . TYR A 1 127 ? 33.176 38.795 40.189 1.00 25.93 128 TYR A CA 1
ATOM 895 C C . TYR A 1 127 ? 33.439 37.466 40.884 1.00 26.87 128 TYR A C 1
ATOM 896 O O . TYR A 1 127 ? 34.105 36.624 40.328 1.00 28.03 128 TYR A O 1
ATOM 905 N N . ALA A 1 128 ? 32.921 37.316 42.100 1.00 26.77 129 ALA A N 1
ATOM 906 C CA . ALA A 1 128 ? 33.173 36.104 42.901 1.00 28.16 129 ALA A CA 1
ATOM 907 C C . ALA A 1 128 ? 32.647 34.895 42.111 1.00 28.31 129 ALA A C 1
ATOM 908 O O . ALA A 1 128 ? 33.258 33.825 42.111 1.00 30.61 129 ALA A O 1
ATOM 910 N N . ARG A 1 129 ? 31.486 35.030 41.487 1.00 28.44 130 ARG A N 1
ATOM 911 C CA . ARG A 1 129 ? 30.967 33.944 40.649 1.00 29.70 130 ARG A CA 1
ATOM 912 C C . ARG A 1 129 ? 31.883 33.634 39.453 1.00 28.23 130 ARG A C 1
ATOM 913 O O . ARG A 1 129 ? 32.185 32.475 39.178 1.00 28.29 130 ARG A O 1
ATOM 921 N N . LEU A 1 130 ? 32.285 34.667 38.720 1.00 26.73 131 LEU A N 1
ATOM 922 C CA . LEU A 1 130 ? 33.144 34.483 37.531 1.00 26.82 131 LEU A CA 1
ATOM 923 C C . LEU A 1 130 ? 34.446 33.788 37.890 1.00 26.55 131 LEU A C 1
ATOM 924 O O . LEU A 1 130 ? 34.981 32.955 37.108 1.00 27.44 131 LEU A O 1
ATOM 929 N N . ARG A 1 131 ? 34.933 34.064 39.087 1.00 27.71 132 ARG A N 1
ATOM 930 C CA . ARG A 1 131 ? 36.188 33.443 39.533 1.00 28.97 132 ARG A CA 1
ATOM 931 C C . ARG A 1 131 ? 36.118 31.930 39.518 1.00 29.94 132 ARG A C 1
ATOM 932 O O . ARG A 1 131 ? 37.145 31.264 39.420 1.00 30.01 132 ARG A O 1
ATOM 940 N N . ASN A 1 132 ? 34.906 31.398 39.653 1.00 30.10 133 ASN A N 1
ATOM 941 C CA A ASN A 1 132 ? 34.767 29.937 39.673 0.50 30.97 133 ASN A CA 1
ATOM 942 C CA B ASN A 1 132 ? 34.661 29.960 39.715 0.50 30.69 133 ASN A CA 1
ATOM 943 C C . ASN A 1 132 ? 34.150 29.345 38.418 1.00 31.42 133 ASN A C 1
ATOM 944 O O . ASN A 1 132 ? 33.876 28.135 38.362 1.00 31.67 133 ASN A O 1
ATOM 953 N N . GLU A 1 133 ? 33.971 30.167 37.397 1.00 29.40 134 GLU A N 1
ATOM 954 C CA . GLU A 1 133 ? 33.371 29.732 36.152 1.00 31.34 134 GLU A CA 1
ATOM 955 C C . GLU A 1 133 ? 34.238 28.765 35.372 1.00 29.48 134 GLU A C 1
ATOM 956 O O . GLU A 1 133 ? 35.423 28.989 35.216 1.00 28.92 134 GLU A O 1
ATOM 962 N N . GLU A 1 134 ? 33.615 27.728 34.804 1.00 29.03 135 GLU A N 1
ATOM 963 C CA . GLU A 1 134 ? 34.289 26.845 33.847 1.00 28.79 135 GLU A CA 1
ATOM 964 C C . GLU A 1 134 ? 34.161 27.375 32.416 1.00 28.41 135 GLU A C 1
ATOM 965 O O . GLU A 1 134 ? 33.491 26.801 31.565 1.00 29.58 135 GLU A O 1
ATOM 971 N N . THR A 1 135 ? 34.820 28.501 32.144 1.00 26.84 136 THR A N 1
ATOM 972 C CA . THR A 1 135 ? 34.755 29.148 30.835 1.00 26.35 136 THR A CA 1
ATOM 973 C C . THR A 1 135 ? 36.142 29.681 30.500 1.00 24.78 136 THR A C 1
ATOM 974 O O . THR A 1 135 ? 36.977 29.740 31.374 1.00 25.16 136 THR A O 1
ATOM 978 N N . ALA A 1 136 ? 36.388 30.024 29.242 1.00 24.31 137 ALA A N 1
ATOM 979 C CA . ALA A 1 136 ? 37.689 30.592 28.810 1.00 25.13 137 ALA A CA 1
ATOM 980 C C . ALA A 1 136 ? 37.992 31.854 29.619 1.00 24.37 137 ALA A C 1
ATOM 981 O O . ALA A 1 136 ? 39.130 32.028 30.096 1.00 24.27 137 ALA A O 1
ATOM 983 N N . LYS A 1 137 ? 36.964 32.675 29.829 1.00 24.23 138 LYS A N 1
ATOM 984 C CA . LYS A 1 137 ? 37.128 33.900 30.650 1.00 24.09 138 LYS A CA 1
ATOM 985 C C . LYS A 1 137 ? 37.466 33.604 32.126 1.00 25.32 138 LYS A C 1
ATOM 986 O O . LYS A 1 137 ? 38.387 34.221 32.695 1.00 25.13 138 LYS A O 1
ATOM 992 N N . GLY A 1 138 ? 36.781 32.624 32.728 1.00 23.83 139 GLY A N 1
ATOM 993 C CA . GLY A 1 138 ? 37.061 32.238 34.131 1.00 24.27 139 GLY A CA 1
ATOM 994 C C . GLY A 1 138 ? 38.491 31.719 34.237 1.00 24.11 139 GLY A C 1
ATOM 995 O O . GLY A 1 138 ? 39.184 31.986 35.220 1.00 23.79 139 GLY A O 1
ATOM 996 N N . GLU A 1 139 ? 38.937 30.980 33.223 1.00 24.79 140 GLU A N 1
ATOM 997 C CA . GLU A 1 139 ? 40.322 30.431 33.231 1.00 24.71 140 GLU A CA 1
ATOM 998 C C . GLU A 1 139 ? 41.352 31.572 33.127 1.00 25.42 140 GLU A C 1
ATOM 999 O O . GLU A 1 139 ? 42.358 31.592 33.819 1.00 25.13 140 GLU A O 1
ATOM 1005 N N . ALA A 1 140 ? 41.093 32.509 32.223 1.00 24.04 141 ALA A N 1
ATOM 1006 C CA . ALA A 1 140 ? 41.943 33.697 32.110 1.00 23.99 141 ALA A CA 1
ATOM 1007 C C . ALA A 1 140 ? 42.018 34.505 33.418 1.00 23.64 141 ALA A C 1
ATOM 1008 O O . ALA A 1 140 ? 43.073 34.959 33.832 1.00 23.59 141 ALA A O 1
ATOM 1010 N N . LEU A 1 141 ? 40.871 34.719 34.039 1.00 24.11 142 LEU A N 1
ATOM 1011 C CA . LEU A 1 141 ? 40.821 35.445 35.297 1.00 22.96 142 LEU A CA 1
ATOM 1012 C C . LEU A 1 141 ? 41.656 34.667 36.348 1.00 23.36 142 LEU A C 1
ATOM 1013 O O . LEU A 1 141 ? 42.470 35.241 37.062 1.00 23.40 142 LEU A O 1
ATOM 1018 N N . ARG A 1 142 ? 41.434 33.365 36.457 1.00 23.99 143 ARG A N 1
ATOM 1019 C CA . ARG A 1 142 ? 42.169 32.613 37.484 1.00 24.25 143 ARG A CA 1
ATOM 1020 C C . ARG A 1 142 ? 43.668 32.637 37.213 1.00 25.19 143 ARG A C 1
ATOM 1021 O O . ARG A 1 142 ? 44.470 32.706 38.139 1.00 25.37 143 ARG A O 1
ATOM 1029 N N . ALA A 1 143 ? 44.050 32.560 35.946 1.00 25.05 144 ALA A N 1
ATO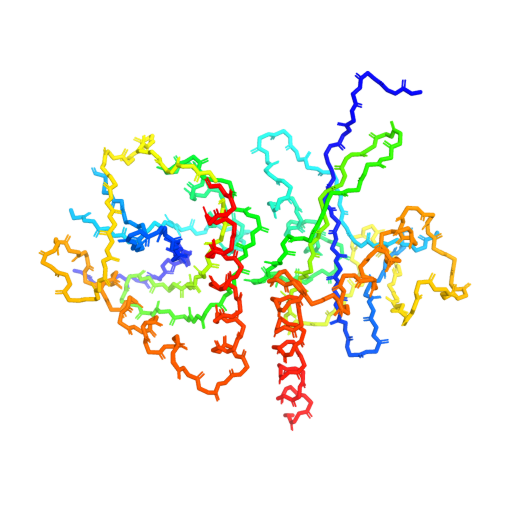M 1030 C CA . ALA A 1 143 ? 45.472 32.623 35.591 1.00 25.59 144 ALA A CA 1
ATOM 1031 C C . ALA A 1 143 ? 46.054 33.970 35.965 1.00 26.09 144 ALA A C 1
ATOM 1032 O O . ALA A 1 143 ? 47.205 34.095 36.462 1.00 25.53 144 ALA A O 1
ATOM 1034 N N . LEU A 1 144 ? 45.287 35.003 35.703 1.00 25.38 145 LEU A N 1
ATOM 1035 C CA .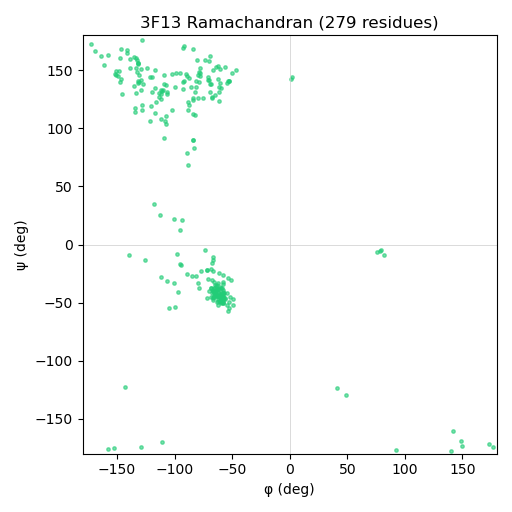 LEU A 1 144 ? 45.774 36.335 36.046 1.00 26.65 145 LEU A CA 1
ATOM 1036 C C . LEU A 1 144 ? 45.938 36.499 37.558 1.00 26.62 145 LEU A C 1
ATOM 1037 O O . LEU A 1 144 ? 46.904 37.085 38.023 1.00 26.40 145 LEU A O 1
ATOM 1042 N N . LEU A 1 145 ? 45.001 35.967 38.333 1.00 25.53 146 LEU A N 1
ATOM 1043 C CA . LEU A 1 145 ? 45.082 36.084 39.763 1.00 27.14 146 LEU A CA 1
ATOM 1044 C C . LEU A 1 145 ? 46.279 35.254 40.267 1.00 27.59 146 LEU A C 1
ATOM 1045 O O . LEU A 1 145 ? 46.904 35.579 41.272 1.00 29.17 146 LEU A O 1
ATOM 1050 N N . GLY A 1 146 ? 46.575 34.183 39.556 1.00 28.37 147 GLY A N 1
ATOM 1051 C CA . GLY A 1 146 ? 47.752 33.366 39.848 1.00 28.16 147 GLY A CA 1
ATOM 1052 C C . GLY A 1 146 ? 48.982 34.219 39.670 1.00 27.62 147 GLY A C 1
ATOM 1053 O O . GLY A 1 146 ? 49.871 34.245 40.525 1.00 28.71 147 GLY A O 1
ATOM 1054 N N . LEU A 1 147 ? 49.039 34.951 38.563 1.00 27.22 148 LEU A N 1
ATOM 1055 C CA . LEU A 1 147 ? 50.160 35.885 38.324 1.00 27.25 148 LEU A CA 1
ATOM 1056 C C . LEU A 1 147 ? 50.302 36.934 39.433 1.00 28.98 148 LEU A C 1
ATOM 1057 O O . LEU A 1 147 ? 51.411 37.158 39.947 1.00 28.60 148 LEU A O 1
ATOM 1062 N N . ALA A 1 148 ? 49.195 37.566 39.806 1.00 29.79 149 ALA A N 1
ATOM 1063 C CA . ALA A 1 148 ? 49.247 38.605 40.836 1.00 32.26 149 ALA A CA 1
ATOM 1064 C C . ALA A 1 148 ? 49.745 38.002 42.164 1.00 33.80 149 ALA A C 1
ATOM 1065 O O . ALA A 1 148 ? 50.513 38.618 42.911 1.00 35.55 149 ALA A O 1
ATOM 1067 N N . ARG A 1 149 ? 49.318 36.788 42.448 1.00 34.64 150 ARG A N 1
ATOM 1068 C CA . ARG A 1 149 ? 49.678 36.128 43.686 1.00 36.31 150 ARG A CA 1
ATOM 1069 C C . ARG A 1 149 ? 51.170 35.834 43.698 1.00 36.12 150 ARG A C 1
ATOM 1070 O O . ARG A 1 149 ? 51.841 35.994 44.726 1.00 35.75 150 ARG A O 1
ATOM 1078 N N . TYR A 1 150 ? 51.698 35.426 42.552 1.00 35.99 151 TYR A N 1
ATOM 1079 C CA . TYR A 1 150 ? 53.129 35.143 42.458 1.00 37.13 151 TYR A CA 1
ATOM 1080 C C . TYR A 1 150 ? 53.973 36.417 42.628 1.00 37.95 151 TYR A C 1
ATOM 1081 O O . TYR A 1 150 ? 54.980 36.435 43.372 1.00 38.51 151 TYR A O 1
ATOM 1090 N N . ILE A 1 151 ? 53.573 37.469 41.935 1.00 38.91 152 ILE A N 1
ATOM 1091 C CA . ILE A 1 151 ? 54.229 38.761 42.044 1.00 40.88 152 ILE A CA 1
ATOM 1092 C C . ILE A 1 151 ? 54.238 39.224 43.501 1.00 41.43 152 ILE A C 1
ATOM 1093 O O . ILE A 1 151 ? 55.278 39.640 44.025 1.00 41.81 152 ILE A O 1
ATOM 1098 N N . ALA A 1 152 ? 53.101 39.130 44.172 1.00 42.34 153 ALA A N 1
ATOM 1099 C CA . ALA A 1 152 ? 53.039 39.566 45.570 1.00 44.02 153 ALA A CA 1
ATOM 1100 C C . ALA A 1 152 ? 53.941 38.710 46.474 1.00 44.79 153 ALA A C 1
ATOM 1101 O O . ALA A 1 152 ? 54.594 39.238 47.377 1.00 45.45 153 ALA A O 1
ATOM 1103 N N . LYS A 1 153 ? 53.978 37.401 46.219 1.00 45.86 154 LYS A N 1
ATOM 1104 C CA . LYS A 1 153 ? 54.788 36.464 46.999 1.00 46.72 154 LYS A CA 1
ATOM 1105 C C . LYS A 1 153 ? 56.258 36.726 46.798 1.00 46.91 154 LYS A C 1
ATOM 1106 O O . LYS A 1 153 ? 57.059 36.636 47.727 1.00 46.91 154 LYS A O 1
ATOM 1112 N N . VAL A 1 154 ? 56.603 37.056 45.568 1.00 47.63 155 VAL A N 1
ATOM 1113 C CA . VAL A 1 154 ? 57.976 37.360 45.212 1.00 48.25 155 VAL A CA 1
ATOM 1114 C C . VAL A 1 154 ? 58.424 38.589 45.982 1.00 49.24 155 VAL A C 1
ATOM 1115 O O . VAL A 1 154 ? 59.469 38.556 46.623 1.00 49.49 155 VAL A O 1
ATOM 1119 N N . ASP A 1 155 ? 57.626 39.655 45.956 1.00 50.00 156 ASP A N 1
ATOM 1120 C CA . ASP A 1 155 ? 57.824 40.720 46.928 1.00 50.85 156 ASP A CA 1
ATOM 1121 C C . ASP A 1 155 ? 57.588 40.132 48.324 1.00 51.38 156 ASP A C 1
ATOM 1122 O O . ASP A 1 155 ? 58.144 40.611 49.314 1.00 52.05 156 ASP A O 1
ATOM 1124 N N . LEU B 1 11 ? 74.047 57.850 19.798 1.00 40.90 12 LEU B N 1
ATOM 1125 C CA . LEU B 1 11 ? 73.434 57.405 21.094 1.00 40.58 12 LEU B CA 1
ATOM 1126 C C . LEU B 1 11 ? 72.886 58.600 21.864 1.00 40.48 12 LEU B C 1
ATOM 1127 O O . LEU B 1 11 ? 73.558 59.629 22.011 1.00 39.46 12 LEU B O 1
ATOM 1132 N N . PRO B 1 12 ? 71.649 58.470 22.351 1.00 39.99 13 PRO B N 1
ATOM 1133 C CA . PRO B 1 12 ? 70.903 59.597 22.910 1.00 40.22 13 PRO B CA 1
ATOM 1134 C C . PRO B 1 12 ? 71.244 59.865 24.369 1.00 40.26 13 PRO B C 1
ATOM 1135 O O . PRO B 1 12 ? 71.930 59.062 25.005 1.00 40.12 13 PRO B O 1
ATOM 1139 N N . SER B 1 13 ? 70.790 61.008 24.884 1.00 40.20 14 SER B N 1
ATOM 1140 C CA . SER B 1 13 ? 70.961 61.340 26.298 1.00 40.41 14 SER B CA 1
ATOM 1141 C C . SER B 1 13 ? 70.174 60.416 27.197 1.00 39.87 14 SER B C 1
ATOM 1142 O O . SER B 1 13 ? 70.469 60.318 28.391 1.00 40.91 14 SER B O 1
ATOM 1145 N N . ASP B 1 14 ? 69.140 59.793 26.640 1.00 38.53 15 ASP B N 1
ATOM 1146 C CA . ASP B 1 14 ? 68.190 58.967 27.404 1.00 37.08 15 ASP B CA 1
ATOM 1147 C C . ASP B 1 14 ? 67.410 58.108 26.398 1.00 35.34 15 ASP B C 1
ATOM 1148 O O . ASP B 1 14 ? 67.370 58.423 25.201 1.00 34.14 15 ASP B O 1
ATOM 1153 N N . LEU B 1 15 ? 66.767 57.048 26.886 1.00 32.90 16 LEU B N 1
ATOM 1154 C CA . LEU B 1 15 ? 65.927 56.188 26.042 1.00 31.38 16 LEU B CA 1
ATOM 1155 C C . LEU B 1 15 ? 64.455 56.638 26.060 1.00 30.32 16 LEU B C 1
ATOM 1156 O O . LEU B 1 15 ? 63.902 56.919 27.136 1.00 31.14 16 LEU B O 1
ATOM 1161 N N . ALA B 1 16 ? 63.816 56.712 24.896 1.00 29.70 17 ALA B N 1
ATOM 1162 C CA . ALA B 1 16 ? 62.387 57.054 24.834 1.00 29.29 17 ALA B CA 1
ATOM 1163 C C . ALA B 1 16 ? 61.500 55.876 25.193 1.00 28.12 17 ALA B C 1
ATOM 1164 O O . ALA B 1 16 ? 61.809 54.740 24.861 1.00 30.46 17 ALA B O 1
ATOM 1166 N N . ARG B 1 17 ? 60.384 56.155 25.847 1.00 28.04 18 ARG B N 1
ATOM 1167 C CA . ARG B 1 17 ? 59.480 55.051 26.268 1.00 28.07 18 ARG B CA 1
ATOM 1168 C C . ARG B 1 17 ? 58.545 54.657 25.141 1.00 28.20 18 ARG B C 1
ATOM 1169 O O . ARG B 1 17 ? 57.834 55.521 24.581 1.00 28.94 18 ARG B O 1
ATOM 1177 N N . ARG B 1 18 ? 58.547 53.374 24.757 1.00 26.93 19 ARG B N 1
ATOM 1178 C CA . ARG B 1 18 ? 57.655 52.945 23.689 1.00 26.64 19 ARG B CA 1
ATOM 1179 C C . ARG B 1 18 ? 56.807 51.814 24.220 1.00 26.91 19 ARG B C 1
ATOM 1180 O O . ARG B 1 18 ? 57.250 51.112 25.137 1.00 26.94 19 ARG B O 1
ATOM 1188 N N . ALA B 1 19 ? 55.596 51.657 23.678 1.00 26.48 20 ALA B N 1
ATOM 1189 C CA . ALA B 1 19 ? 54.796 50.443 23.973 1.00 25.33 20 ALA B CA 1
ATOM 1190 C C . ALA B 1 19 ? 54.759 49.598 22.707 1.00 24.98 20 ALA B C 1
ATOM 1191 O O . ALA B 1 19 ? 54.715 50.149 21.609 1.00 27.40 20 ALA B O 1
ATOM 1193 N N . THR B 1 20 ? 54.750 48.272 22.831 1.00 25.45 21 THR B N 1
ATOM 1194 C CA . THR B 1 20 ? 54.716 47.440 21.641 1.00 25.47 21 THR B CA 1
ATOM 1195 C C . THR B 1 20 ? 53.691 46.355 21.914 1.00 25.36 21 THR B C 1
ATOM 1196 O O . THR B 1 20 ? 53.685 45.842 23.052 1.00 24.14 21 THR B O 1
ATOM 1200 N N . ALA B 1 21 ? 52.826 46.045 20.934 1.00 25.06 22 ALA B N 1
ATOM 1201 C CA . ALA B 1 21 ? 51.755 45.010 21.103 1.00 24.84 22 ALA B CA 1
ATOM 1202 C C . ALA B 1 21 ? 52.036 43.741 20.352 1.00 25.85 22 ALA B C 1
ATOM 1203 O O . ALA B 1 21 ? 52.429 43.771 19.175 1.00 24.73 22 ALA B O 1
ATOM 1205 N N . ILE B 1 22 ? 51.776 42.632 21.016 1.00 24.23 23 ILE B N 1
ATOM 1206 C CA . ILE B 1 22 ? 51.721 41.347 20.357 1.00 24.61 23 ILE B CA 1
ATOM 1207 C C . ILE B 1 22 ? 50.262 40.986 20.320 1.00 24.58 23 ILE B C 1
ATOM 1208 O O . ILE B 1 22 ? 49.665 40.758 21.375 1.00 23.45 23 ILE B O 1
ATOM 1213 N N . ILE B 1 23 ? 49.667 40.989 19.115 1.00 24.84 24 ILE B N 1
ATOM 1214 C CA . ILE B 1 23 ? 48.260 40.668 18.936 1.00 25.93 24 ILE B CA 1
ATOM 1215 C C . ILE B 1 23 ? 48.133 39.424 18.074 1.00 27.56 24 ILE B C 1
ATOM 1216 O O . ILE B 1 23 ? 48.459 39.466 16.885 1.00 28.70 24 ILE B O 1
ATOM 1221 N N . GLU B 1 24 ? 47.647 38.338 18.659 1.00 29.63 25 GLU B N 1
ATOM 1222 C CA . GLU B 1 24 ? 47.544 37.084 17.911 1.00 32.13 25 GLU B CA 1
ATOM 1223 C C . GLU B 1 24 ? 46.192 37.021 17.196 1.00 33.28 25 GLU B C 1
ATOM 1224 O O . GLU B 1 24 ? 45.125 37.001 17.822 1.00 33.47 25 GLU B O 1
ATOM 1230 N N . MET B 1 25 ? 46.248 37.014 15.875 1.00 34.09 26 MET B N 1
ATOM 1231 C CA . MET B 1 25 ? 45.075 36.740 15.074 1.00 35.60 26 MET B CA 1
ATOM 1232 C C . MET B 1 25 ? 45.087 35.242 14.801 1.00 37.14 26 MET B C 1
ATOM 1233 O O . MET B 1 25 ? 46.080 34.558 15.082 1.00 36.47 26 MET B O 1
ATOM 1238 N N . PRO B 1 26 ? 43.984 34.706 14.269 1.00 38.34 27 PRO B N 1
ATOM 1239 C CA . PRO B 1 26 ? 43.988 33.259 14.100 1.00 39.09 27 PRO B CA 1
ATOM 1240 C C . PRO B 1 26 ? 45.200 32.712 13.350 1.00 39.54 27 PRO B C 1
ATOM 1241 O O . PRO B 1 26 ? 45.794 31.732 13.801 1.00 40.17 27 PRO B O 1
ATOM 1245 N N . ASP B 1 27 ? 45.581 33.350 12.246 1.00 39.57 28 ASP B N 1
ATOM 1246 C CA . ASP B 1 27 ? 46.735 32.890 11.466 1.00 39.45 28 ASP B CA 1
ATOM 1247 C C . ASP B 1 27 ? 48.080 33.554 11.760 1.00 38.40 28 ASP B C 1
ATOM 1248 O O . ASP B 1 27 ? 49.021 33.386 10.992 1.00 38.45 28 ASP B O 1
ATOM 1253 N N . GLY B 1 28 ? 48.190 34.313 12.854 1.00 36.75 29 GLY B N 1
ATOM 1254 C CA . GLY B 1 28 ? 49.514 34.731 13.325 1.00 34.45 29 GLY B CA 1
ATOM 1255 C C . GLY B 1 28 ? 49.506 36.080 14.049 1.00 32.56 29 GLY B C 1
ATOM 1256 O O . GLY B 1 28 ? 48.444 36.660 14.275 1.00 31.91 29 GLY B O 1
ATOM 1257 N N . VAL B 1 29 ? 50.703 36.573 14.381 1.00 32.14 30 VAL B N 1
ATOM 1258 C CA . VAL B 1 29 ? 50.862 37.862 15.076 1.00 31.01 30 VAL B CA 1
ATOM 1259 C C . VAL B 1 29 ? 50.800 39.037 14.095 1.00 31.32 30 VAL B C 1
ATOM 1260 O O . VAL B 1 29 ? 51.492 39.059 13.059 1.00 30.96 30 VAL B O 1
ATOM 1264 N N . LEU B 1 30 ? 49.987 40.027 14.433 1.00 30.31 31 LEU B N 1
ATOM 1265 C CA . LEU B 1 30 ? 49.821 41.228 13.639 1.00 30.10 31 LEU B CA 1
ATOM 1266 C C . LEU B 1 30 ? 51.087 42.095 13.552 1.00 30.26 31 LEU B C 1
ATOM 1267 O O . LEU B 1 30 ? 51.713 42.388 14.570 1.00 27.56 31 LEU B O 1
ATOM 1272 N N . VAL B 1 31 ? 51.477 42.457 12.327 1.00 29.93 32 VAL B N 1
ATOM 1273 C CA . VAL B 1 31 ? 52.541 43.445 12.105 1.00 30.65 32 VAL B CA 1
ATOM 1274 C C . VAL B 1 31 ? 52.056 44.455 11.087 1.00 31.64 32 VAL B C 1
ATOM 1275 O O . VAL B 1 31 ? 51.146 44.157 10.290 1.00 31.12 32 VAL B O 1
ATOM 1279 N N . THR B 1 32 ? 52.649 45.639 11.131 1.00 31.92 33 THR B N 1
ATOM 1280 C CA . THR B 1 32 ? 52.208 46.754 10.315 1.00 33.90 33 THR B CA 1
ATOM 1281 C C . THR B 1 32 ? 53.410 47.414 9.653 1.00 35.60 33 THR B C 1
ATOM 1282 O O . THR B 1 32 ? 54.520 47.385 10.191 1.00 35.35 33 THR B O 1
ATOM 1286 N N . ALA B 1 33 ? 53.175 48.018 8.485 1.00 38.13 34 ALA B N 1
ATOM 1287 C CA . ALA B 1 33 ? 54.216 48.734 7.752 1.00 39.99 34 ALA B CA 1
ATOM 1288 C C . ALA B 1 33 ? 53.662 50.075 7.292 1.00 41.84 34 ALA B C 1
ATOM 1289 O O . ALA B 1 33 ? 52.564 50.137 6.735 1.00 42.22 34 ALA 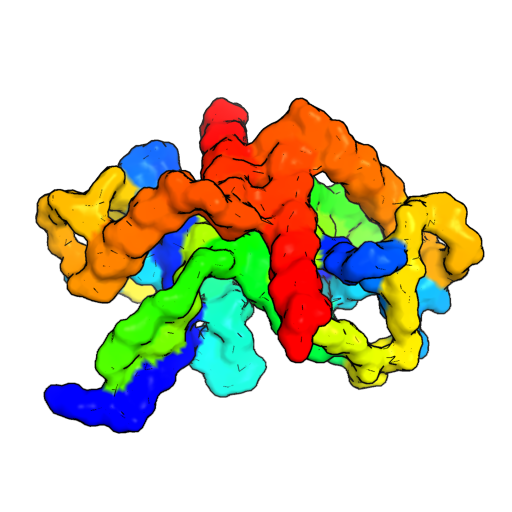B O 1
ATOM 1291 N N . SER B 1 34 ? 54.405 51.148 7.547 1.00 44.04 35 SER B N 1
ATOM 1292 C CA . SER B 1 34 ? 54.063 52.481 7.016 1.00 45.93 35 SER B CA 1
ATOM 1293 C C . SER B 1 34 ? 54.796 52.756 5.705 1.00 46.66 35 SER B C 1
ATOM 1294 O O . SER B 1 34 ? 54.392 53.651 4.936 1.00 47.83 35 SER B O 1
ATOM 1297 N N . ARG B 1 38 ? 59.492 48.269 5.885 1.00 42.00 39 ARG B N 1
ATOM 1298 C CA . ARG B 1 38 ? 59.608 47.096 6.748 1.00 41.01 39 ARG B CA 1
ATOM 1299 C C . ARG B 1 38 ? 58.422 46.917 7.693 1.00 39.63 39 ARG B C 1
ATOM 1300 O O . ARG B 1 38 ? 57.862 47.873 8.212 1.00 40.47 39 ARG B O 1
ATOM 1308 N N . TYR B 1 39 ? 58.047 45.675 7.929 1.00 37.48 40 TYR B N 1
ATOM 1309 C CA . TYR B 1 39 ? 57.012 45.412 8.923 1.00 35.02 40 TYR B CA 1
ATOM 1310 C C . TYR B 1 39 ? 57.574 45.469 10.338 1.00 33.86 40 TYR B C 1
ATOM 1311 O O . TYR B 1 39 ? 58.712 45.120 10.580 1.00 33.50 40 TYR B O 1
ATOM 1320 N N . ASN B 1 40 ? 56.736 45.881 11.281 1.00 32.61 41 ASN B N 1
ATOM 1321 C CA . ASN B 1 40 ? 57.107 45.913 12.666 1.00 31.30 41 ASN B CA 1
ATOM 1322 C C . ASN B 1 40 ? 55.885 45.619 13.509 1.00 30.21 41 ASN B C 1
ATOM 1323 O O . ASN B 1 40 ? 54.730 45.751 13.041 1.00 29.22 41 ASN B O 1
ATOM 1328 N N . LEU B 1 41 ? 56.121 45.215 14.748 1.00 28.52 42 LEU B N 1
ATOM 1329 C CA . LEU B 1 41 ? 55.001 45.109 15.693 1.00 27.85 42 LEU B CA 1
ATOM 1330 C C . LEU B 1 41 ? 54.351 46.478 15.941 1.00 27.35 42 LEU B C 1
ATOM 1331 O O . LEU B 1 41 ? 55.025 47.485 16.025 1.00 28.85 42 LEU B O 1
ATOM 1336 N N . PRO B 1 42 ? 53.025 46.503 16.077 1.00 27.56 43 PRO B N 1
ATOM 1337 C CA . PRO B 1 42 ? 52.311 47.767 16.296 1.00 26.96 43 PRO B CA 1
ATOM 1338 C C . PRO B 1 42 ? 52.723 48.444 17.616 1.00 27.21 43 PRO B C 1
ATOM 1339 O O . PRO B 1 42 ? 53.129 47.777 18.536 1.00 27.33 43 PRO B O 1
ATOM 1343 N N . GLY B 1 43 ? 52.598 49.767 17.715 1.00 28.05 44 GLY B N 1
ATOM 1344 C CA . GLY B 1 43 ? 52.952 50.426 18.959 1.00 28.64 44 GLY B CA 1
ATOM 1345 C C . GLY B 1 43 ? 53.461 51.812 18.664 1.00 29.80 44 GLY B C 1
ATOM 1346 O O . GLY B 1 43 ? 53.339 52.278 17.520 1.00 30.94 44 GLY B O 1
ATOM 1347 N N . GLY B 1 44 ? 54.041 52.468 19.662 1.00 29.07 45 GLY B N 1
ATOM 1348 C CA . GLY B 1 44 ? 54.576 53.821 19.449 1.00 29.89 45 GLY B CA 1
ATOM 1349 C C . GLY B 1 44 ? 55.127 54.461 20.704 1.00 29.73 45 GLY B C 1
ATOM 1350 O O . GLY B 1 44 ? 55.192 53.852 21.742 1.00 28.16 45 GLY B O 1
ATOM 1351 N N . LYS B 1 45 ? 55.516 55.724 20.605 1.00 28.70 46 LYS B N 1
ATOM 1352 C CA . LYS B 1 45 ? 56.088 56.392 21.729 1.00 29.79 46 LYS B CA 1
ATOM 1353 C C . LYS B 1 45 ? 55.017 56.914 22.682 1.00 29.74 46 LYS B C 1
ATOM 1354 O O . LYS B 1 45 ? 53.962 57.403 22.252 1.00 30.06 46 LYS B O 1
ATOM 1360 N N . ALA B 1 46 ? 55.291 56.804 23.971 1.00 29.68 47 ALA B N 1
ATOM 1361 C CA . ALA B 1 46 ? 54.416 57.314 25.033 1.00 30.43 47 ALA B CA 1
ATOM 1362 C C . ALA B 1 46 ? 54.573 58.835 25.216 1.00 30.58 47 ALA B C 1
ATOM 1363 O O . ALA B 1 46 ? 55.682 59.343 25.166 1.00 30.78 47 ALA B O 1
ATOM 1365 N N . ASN B 1 47 ? 53.487 59.558 25.446 1.00 32.83 48 ASN B N 1
ATOM 1366 C CA . ASN B 1 47 ? 53.636 61.013 25.693 1.00 32.57 48 ASN B CA 1
ATOM 1367 C C . ASN B 1 47 ? 54.053 61.238 27.133 1.00 33.11 48 ASN B C 1
ATOM 1368 O O . ASN B 1 47 ? 53.867 60.363 27.996 1.00 32.52 48 ASN B O 1
ATOM 1373 N N . ARG B 1 48 ? 54.637 62.404 27.408 1.00 32.39 49 ARG B N 1
ATOM 1374 C CA . ARG B 1 48 ? 54.886 62.785 28.790 1.00 32.70 49 ARG B CA 1
ATOM 1375 C C . ARG B 1 48 ? 53.582 62.690 29.583 1.00 32.12 49 ARG B C 1
ATOM 1376 O O . ARG B 1 48 ? 52.518 63.029 29.079 1.00 33.80 49 ARG B O 1
ATOM 1384 N N . GLY B 1 49 ? 53.641 62.218 30.819 1.00 32.65 50 GLY B N 1
ATOM 1385 C CA . GLY B 1 49 ? 52.436 62.059 31.615 1.00 31.47 50 GLY B CA 1
ATOM 1386 C C . GLY B 1 49 ? 51.596 60.824 31.320 1.00 32.16 50 GLY B C 1
ATOM 1387 O O . GLY B 1 49 ? 50.604 60.574 32.008 1.00 32.38 50 GLY B O 1
ATOM 1388 N N . GLU B 1 50 ? 51.988 60.058 30.300 1.00 30.84 51 GLU B N 1
ATOM 1389 C CA . GLU B 1 50 ? 51.198 58.932 29.802 1.00 30.46 51 GLU B CA 1
ATOM 1390 C C . GLU B 1 50 ? 51.973 57.647 30.025 1.00 29.14 51 GLU B C 1
ATOM 1391 O O . GLU B 1 50 ? 53.099 57.517 29.536 1.00 28.01 51 GLU B O 1
ATOM 1397 N N . LEU B 1 51 ? 51.377 56.700 30.749 1.00 27.62 52 LEU B N 1
ATOM 1398 C CA . LEU B 1 51 ? 51.979 55.384 30.900 1.00 26.79 52 LEU B CA 1
ATOM 1399 C C . LEU B 1 51 ? 52.060 54.654 29.553 1.00 26.05 52 LEU B C 1
ATOM 1400 O O . LEU B 1 51 ? 51.265 54.912 28.646 1.00 25.37 52 LEU B O 1
ATOM 1405 N N . ARG B 1 52 ? 53.021 53.754 29.410 1.00 25.09 53 ARG B N 1
ATOM 1406 C CA . ARG B 1 52 ? 53.102 52.924 28.200 1.00 25.19 53 ARG B CA 1
ATOM 1407 C C . ARG B 1 52 ? 51.839 52.106 27.963 1.00 25.67 53 ARG B C 1
ATOM 1408 O O . ARG B 1 52 ? 51.438 51.880 26.828 1.00 25.57 53 ARG B O 1
ATOM 1416 N N . SER B 1 53 ? 51.179 51.697 29.037 1.00 25.87 54 SER B N 1
ATOM 1417 C CA . SER B 1 53 ? 49.991 50.882 28.830 1.00 26.63 54 SER B CA 1
ATOM 1418 C C . SER B 1 53 ? 48.901 51.787 28.258 1.00 26.75 54 SER B C 1
ATOM 1419 O O . SER B 1 53 ? 48.109 51.334 27.456 1.00 29.07 54 SER B O 1
ATOM 1422 N N . GLN B 1 54 ? 48.919 53.092 28.589 1.00 27.63 55 GLN B N 1
ATOM 1423 C CA . GLN B 1 54 ? 47.952 54.033 28.008 1.00 27.93 55 GLN B CA 1
ATOM 1424 C C . GLN B 1 54 ? 48.287 54.292 26.545 1.00 27.72 55 GLN B C 1
ATOM 1425 O O . GLN B 1 54 ? 47.421 54.314 25.666 1.00 27.95 55 GLN B O 1
ATOM 1431 N N . ALA B 1 55 ? 49.550 54.537 26.300 1.00 27.53 56 ALA B N 1
ATOM 1432 C CA . ALA B 1 55 ? 49.986 54.789 24.960 1.00 28.00 56 ALA B CA 1
ATOM 1433 C C . ALA B 1 55 ? 49.683 53.570 24.069 1.00 27.83 56 ALA B C 1
ATOM 1434 O O . ALA B 1 55 ? 49.315 53.707 22.908 1.00 28.11 56 ALA B O 1
ATOM 1436 N N . LEU B 1 56 ? 49.822 52.358 24.612 1.00 26.69 57 LEU B N 1
ATOM 1437 C CA . LEU B 1 56 ? 49.591 51.175 23.773 1.00 26.35 57 LEU B CA 1
ATOM 1438 C C . LEU B 1 56 ? 48.148 51.178 23.211 1.00 25.86 57 LEU B C 1
ATOM 1439 O O . LEU B 1 56 ? 47.921 50.966 22.014 1.00 25.82 57 LEU B O 1
ATOM 1444 N N . ILE B 1 57 ? 47.176 51.391 24.087 1.00 25.26 58 ILE B N 1
ATOM 1445 C CA . ILE B 1 57 ? 45.782 51.398 23.642 1.00 26.27 58 ILE B CA 1
ATOM 1446 C C . ILE B 1 57 ? 45.509 52.475 22.580 1.00 26.35 58 ILE B C 1
ATOM 1447 O O . ILE B 1 57 ? 44.874 52.230 21.558 1.00 26.84 58 ILE B O 1
ATOM 1452 N N . ARG B 1 58 ? 46.023 53.664 22.829 1.00 26.60 59 ARG B N 1
ATOM 1453 C CA . ARG B 1 58 ? 45.865 54.767 21.897 1.00 27.59 59 ARG B CA 1
ATOM 1454 C C . ARG B 1 58 ? 46.478 54.409 20.542 1.00 28.40 59 ARG B C 1
ATOM 1455 O O . ARG B 1 58 ? 45.845 54.531 19.485 1.00 30.01 59 ARG B O 1
ATOM 1463 N N . GLU B 1 59 ? 47.712 53.932 20.558 1.00 28.50 60 GLU B N 1
ATOM 1464 C CA . GLU B 1 59 ? 48.417 53.699 19.297 1.00 28.93 60 GLU B CA 1
ATOM 1465 C C . GLU B 1 59 ? 47.875 52.530 18.479 1.00 29.94 60 GLU B C 1
ATOM 1466 O O . GLU B 1 59 ? 47.824 52.592 17.234 1.00 29.53 60 GLU B O 1
ATOM 1472 N N . ILE B 1 60 ? 47.511 51.437 19.148 1.00 28.13 61 ILE B N 1
ATOM 1473 C CA . ILE B 1 60 ? 46.929 50.335 18.418 1.00 29.01 61 ILE B CA 1
ATOM 1474 C C . ILE B 1 60 ? 45.652 50.823 17.722 1.00 29.67 61 ILE B C 1
ATOM 1475 O O . ILE B 1 60 ? 45.425 50.506 16.555 1.00 29.85 61 ILE B O 1
ATOM 1480 N N . ARG B 1 61 ? 44.817 51.576 18.436 1.00 29.27 62 ARG B N 1
ATOM 1481 C CA . ARG B 1 61 ? 43.587 52.107 17.819 1.00 32.01 62 ARG B CA 1
ATOM 1482 C C . ARG B 1 61 ? 43.941 52.955 16.601 1.00 32.28 62 ARG B C 1
ATOM 1483 O O . ARG B 1 61 ? 43.396 52.757 15.514 1.00 33.81 62 ARG B O 1
ATOM 1491 N N . GLU B 1 62 ? 44.864 53.897 16.772 1.00 34.68 63 GLU B N 1
ATOM 1492 C CA . GLU B 1 62 ? 45.303 54.770 15.670 1.00 35.73 63 GLU B CA 1
ATOM 1493 C C . GLU B 1 62 ? 45.739 53.956 14.452 1.00 36.15 63 GLU B C 1
ATOM 1494 O O . GLU B 1 62 ? 45.308 54.217 13.317 1.00 36.28 63 GLU B O 1
ATOM 1500 N N . GLU B 1 63 ? 46.590 52.956 14.687 1.00 35.41 64 GLU B N 1
ATOM 1501 C CA . GLU B 1 63 ? 47.238 52.218 13.581 1.00 35.61 64 GLU B CA 1
ATOM 1502 C C . GLU B 1 63 ? 46.370 51.151 12.904 1.00 35.06 64 GLU B C 1
ATOM 1503 O O . GLU B 1 63 ? 46.512 50.907 11.691 1.00 36.38 64 GLU B O 1
ATOM 1509 N N . THR B 1 64 ? 45.492 50.510 13.676 1.00 33.36 65 THR B N 1
ATOM 1510 C CA . THR B 1 64 ? 44.730 49.352 13.190 1.00 31.73 65 THR B CA 1
ATOM 1511 C C . THR B 1 64 ? 43.202 49.456 13.340 1.00 31.66 65 THR B C 1
ATOM 1512 O O . THR B 1 64 ? 42.479 48.609 12.827 1.00 31.64 65 THR B O 1
ATOM 1516 N N . GLY B 1 65 ? 42.735 50.426 14.120 1.00 31.49 66 GLY B N 1
ATOM 1517 C CA . GLY B 1 65 ? 41.308 50.542 14.422 1.00 31.06 66 GLY B CA 1
ATOM 1518 C C . GLY B 1 65 ? 40.881 49.615 15.542 1.00 31.82 66 GLY B C 1
ATOM 1519 O O . GLY B 1 65 ? 39.742 49.697 16.022 1.00 31.71 66 GLY B O 1
ATOM 1520 N N . LEU B 1 66 ? 41.773 48.717 15.972 1.00 29.42 67 LEU B N 1
ATOM 1521 C CA . LEU B 1 66 ? 41.392 47.804 17.059 1.00 29.08 67 LEU B CA 1
ATOM 1522 C C . LEU B 1 66 ? 41.265 48.518 18.428 1.00 28.38 67 LEU B C 1
ATOM 1523 O O . LEU B 1 66 ? 42.033 49.418 18.753 1.00 27.82 67 LEU B O 1
ATOM 1528 N N . ARG B 1 67 ? 40.264 48.101 19.206 1.00 28.72 68 ARG B N 1
ATOM 1529 C CA . ARG B 1 67 ? 40.026 48.665 20.543 1.00 29.30 68 ARG B CA 1
ATOM 1530 C C . ARG B 1 67 ? 40.413 47.607 21.587 1.00 28.52 68 ARG B C 1
ATOM 1531 O O . ARG B 1 67 ? 39.739 46.578 21.773 1.00 28.64 68 ARG B O 1
ATOM 1539 N N . ILE B 1 68 ? 41.540 47.833 22.237 1.00 28.23 69 ILE B N 1
ATOM 1540 C CA . ILE B 1 68 ? 42.022 46.854 23.207 1.00 27.41 69 ILE B CA 1
ATOM 1541 C C . ILE B 1 68 ? 41.226 46.876 24.534 1.00 26.71 69 ILE B C 1
ATOM 1542 O O . ILE B 1 68 ? 41.134 47.935 25.140 1.00 28.82 69 ILE B O 1
ATOM 1547 N N . ASN B 1 69 ? 40.684 45.715 24.971 1.00 26.87 70 ASN B N 1
ATOM 1548 C CA A ASN B 1 69 ? 39.911 45.440 26.230 0.50 26.60 70 ASN B CA 1
ATOM 1549 C CA B ASN B 1 69 ? 40.044 45.714 26.323 0.50 26.57 70 ASN B CA 1
ATOM 1550 C C . ASN B 1 69 ? 40.718 44.775 27.346 1.00 25.94 70 ASN B C 1
ATOM 1551 O O . ASN B 1 69 ? 40.369 44.805 28.551 1.00 27.73 70 ASN B O 1
ATOM 1560 N N . SER B 1 70 ? 41.739 44.053 26.912 1.00 23.93 71 SER B N 1
ATOM 1561 C CA . SER B 1 70 ? 42.576 43.217 27.781 1.00 23.58 71 SER B CA 1
ATOM 1562 C C . SER B 1 70 ? 44.005 43.198 27.245 1.00 22.99 71 SER B C 1
ATOM 1563 O O . SER B 1 70 ? 44.240 43.121 26.012 1.00 23.08 71 SER B O 1
ATOM 1566 N N . MET B 1 71 ? 44.949 43.265 28.165 1.00 23.95 72 MET B N 1
ATOM 1567 C CA . MET B 1 71 ? 46.363 43.275 27.839 1.00 23.40 72 MET B CA 1
ATOM 1568 C C . MET B 1 71 ? 47.120 42.596 28.966 1.00 23.30 72 MET B C 1
ATOM 1569 O O . MET B 1 71 ? 46.759 42.711 30.148 1.00 23.78 72 MET B O 1
ATOM 1574 N N . LEU B 1 72 ? 48.221 41.956 28.631 1.00 22.56 73 LEU B N 1
ATOM 1575 C CA . LEU B 1 72 ? 49.069 41.375 29.645 1.00 23.30 73 LEU B CA 1
ATOM 1576 C C . LEU B 1 72 ? 50.504 41.848 29.431 1.00 23.72 73 LEU B C 1
ATOM 1577 O O . LEU B 1 72 ? 51.098 41.562 28.385 1.00 23.68 73 LEU B O 1
ATOM 1582 N N . TYR B 1 73 ? 51.055 42.590 30.379 1.00 24.18 74 TYR B N 1
ATOM 1583 C CA . TYR B 1 73 ? 52.469 42.993 30.299 1.00 24.12 74 TYR B CA 1
ATOM 1584 C C . TYR B 1 73 ? 53.381 41.759 30.291 1.00 24.67 74 TYR B C 1
ATOM 1585 O O . TYR B 1 73 ? 53.311 40.919 31.193 1.00 23.83 74 TYR B O 1
ATOM 1594 N N . LEU B 1 74 ? 54.228 41.626 29.255 1.00 24.80 75 LEU B N 1
ATOM 1595 C CA . LEU B 1 74 ? 55.125 40.472 29.150 1.00 25.56 75 LEU B CA 1
ATOM 1596 C C . LEU B 1 74 ? 56.548 40.797 29.624 1.00 26.33 75 LEU B C 1
ATOM 1597 O O . LEU B 1 74 ? 57.103 40.091 30.490 1.00 26.58 75 LEU B O 1
ATOM 1602 N N . PHE B 1 75 ? 57.155 41.850 29.073 1.00 25.63 76 PHE B N 1
ATOM 1603 C CA . PHE B 1 75 ? 58.548 42.163 29.432 1.00 27.22 76 PHE B CA 1
ATOM 1604 C C . PHE B 1 75 ? 58.973 43.493 28.838 1.00 27.05 76 PHE B C 1
ATOM 1605 O O . PHE B 1 75 ? 58.234 44.081 28.001 1.00 26.07 76 PHE B O 1
ATOM 1613 N N . ASP B 1 76 ? 60.170 43.928 29.239 1.00 28.03 77 ASP B N 1
ATOM 1614 C CA . ASP B 1 76 ? 60.769 45.147 28.711 1.00 30.65 77 ASP B CA 1
ATOM 1615 C C . ASP B 1 76 ? 61.763 44.714 27.635 1.00 31.23 77 ASP B C 1
ATOM 1616 O O . ASP B 1 76 ? 62.373 43.646 27.744 1.00 31.08 77 ASP B O 1
ATOM 1621 N N . HIS B 1 77 ? 61.941 45.534 26.602 1.00 30.32 78 HIS B N 1
ATOM 1622 C CA . HIS B 1 77 ? 62.932 45.260 25.592 1.00 31.01 78 HIS B CA 1
ATOM 1623 C C . HIS B 1 77 ? 63.655 46.585 25.355 1.00 31.15 78 HIS B C 1
ATOM 1624 O O . HIS B 1 77 ? 63.030 47.538 24.889 1.00 29.14 78 HIS B O 1
ATOM 1631 N N . ILE B 1 78 ? 64.939 46.676 25.701 1.00 30.70 79 ILE B N 1
ATOM 1632 C CA . ILE B 1 78 ? 65.647 47.935 25.432 1.00 30.53 79 ILE B CA 1
ATOM 1633 C C . ILE B 1 78 ? 66.553 47.839 24.195 1.00 29.95 79 ILE B C 1
ATOM 1634 O O . ILE B 1 78 ? 67.162 46.818 23.913 1.00 29.18 79 ILE B O 1
ATOM 1639 N N . THR B 1 79 ? 66.659 48.951 23.497 1.00 28.94 80 THR B N 1
ATOM 1640 C CA . THR B 1 79 ? 67.580 49.057 22.366 1.00 30.20 80 THR B CA 1
ATOM 1641 C C . THR B 1 79 ? 68.393 50.332 22.605 1.00 30.31 80 THR B C 1
ATOM 1642 O O . THR B 1 79 ? 68.217 50.989 23.626 1.00 29.27 80 THR B O 1
ATOM 1646 N N . PRO B 1 80 ? 69.247 50.722 21.641 1.00 31.32 81 PRO B N 1
ATOM 1647 C CA . PRO B 1 80 ? 70.107 51.858 21.975 1.00 32.13 81 PRO B CA 1
ATOM 1648 C C . PRO B 1 80 ? 69.356 53.156 22.113 1.00 32.25 81 PRO B C 1
ATOM 1649 O O . PRO B 1 80 ? 69.846 54.053 22.801 1.00 32.76 81 PRO B O 1
ATOM 1653 N N . PHE B 1 81 ? 68.163 53.227 21.520 1.00 32.17 82 PHE B N 1
ATOM 1654 C CA . PHE B 1 81 ? 67.364 54.448 21.498 1.00 33.20 82 PHE B CA 1
ATOM 1655 C C . PHE B 1 81 ? 66.060 54.444 22.309 1.00 31.70 82 PHE B C 1
ATOM 1656 O O . PHE B 1 81 ? 65.586 55.510 22.723 1.00 30.94 82 PHE B O 1
ATOM 1664 N N . ASN B 1 82 ? 65.480 53.256 22.475 1.00 31.16 83 ASN B N 1
ATOM 1665 C CA . ASN B 1 82 ? 64.127 53.102 22.999 1.00 30.32 83 ASN B CA 1
ATOM 1666 C C . ASN B 1 82 ? 64.024 52.066 24.119 1.00 29.01 83 ASN B C 1
ATOM 1667 O O . ASN B 1 82 ? 64.756 51.056 24.136 1.00 28.26 83 ASN B O 1
ATOM 1672 N N . ALA B 1 83 ? 63.138 52.325 25.073 1.00 27.46 84 ALA B N 1
ATOM 1673 C CA . ALA B 1 83 ? 62.811 51.330 26.090 1.00 27.34 84 ALA B CA 1
ATOM 1674 C C . ALA B 1 83 ? 61.373 50.836 25.891 1.00 27.45 84 ALA B C 1
ATOM 1675 O O . ALA B 1 83 ? 60.442 51.569 26.169 1.00 27.30 84 ALA B O 1
ATOM 1677 N N . HIS B 1 84 ? 61.194 49.594 25.410 1.00 26.95 85 HIS B N 1
ATOM 1678 C CA . HIS B 1 84 ? 59.857 49.128 25.101 1.00 25.84 85 HIS B CA 1
ATOM 1679 C C . HIS B 1 84 ? 59.278 48.410 26.302 1.00 26.20 85 HIS B C 1
ATOM 1680 O O . HIS B 1 84 ? 60.008 47.686 26.988 1.00 26.33 85 HIS B O 1
ATOM 1687 N N . LYS B 1 85 ? 57.999 48.625 26.581 1.00 25.26 86 LYS B N 1
ATOM 1688 C CA . LYS B 1 85 ? 57.242 47.576 27.307 1.00 24.88 86 LYS B CA 1
ATOM 1689 C C . LYS B 1 85 ? 56.438 46.800 26.282 1.00 25.25 86 LYS B C 1
ATOM 1690 O O . LYS B 1 85 ? 55.775 47.383 25.411 1.00 24.17 86 LYS B O 1
ATOM 1696 N N . VAL B 1 86 ? 56.451 45.474 26.411 1.00 23.24 87 VAL B N 1
ATOM 1697 C CA . VAL B 1 86 ? 55.787 44.624 25.440 1.00 23.68 87 VAL B CA 1
ATOM 1698 C C . VAL B 1 86 ? 54.573 43.958 26.076 1.00 23.12 87 VAL B C 1
ATOM 1699 O O . VAL B 1 86 ? 54.713 43.408 27.163 1.00 23.92 87 VAL B O 1
ATOM 1703 N N . TYR B 1 87 ? 53.418 43.985 25.399 1.00 21.11 88 TYR B N 1
ATOM 1704 C CA . TYR B 1 87 ? 52.149 43.468 25.948 1.00 23.49 88 TYR B CA 1
ATOM 1705 C C . TYR B 1 87 ? 51.431 42.552 24.961 1.00 23.39 88 TYR B C 1
ATOM 1706 O O . TYR B 1 87 ? 51.334 42.875 23.760 1.00 24.96 88 TYR B O 1
ATOM 1715 N N . LEU B 1 88 ? 50.842 41.481 25.465 1.00 22.68 89 LEU B N 1
ATOM 1716 C CA . LEU B 1 88 ? 49.984 40.606 24.657 1.00 23.79 89 LEU B CA 1
ATOM 1717 C C . LEU B 1 88 ? 48.603 41.231 24.785 1.00 25.19 89 LEU B C 1
ATOM 1718 O O . LEU B 1 88 ? 48.134 41.449 25.910 1.00 25.90 89 LEU B O 1
ATOM 1723 N N . CYS B 1 89 ? 47.988 4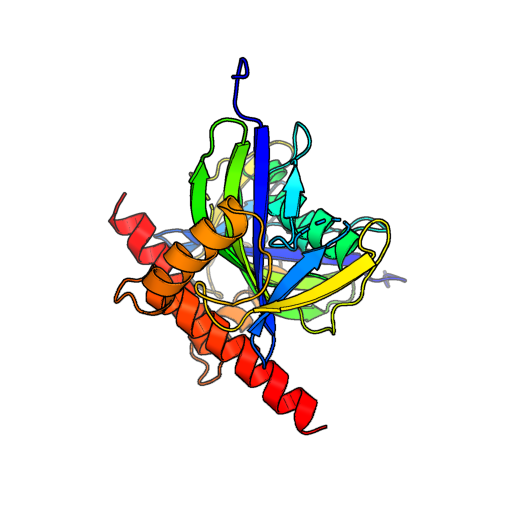1.582 23.668 1.00 26.48 90 CYS B N 1
ATOM 1724 C CA . CYS B 1 89 ? 46.680 42.261 23.695 1.00 28.96 90 CYS B CA 1
ATOM 1725 C C . CYS B 1 89 ? 45.569 41.489 22.991 1.00 30.04 90 CYS B C 1
ATOM 1726 O O . CYS B 1 89 ? 45.802 40.880 21.960 1.00 29.43 90 CYS B O 1
ATOM 1729 N N . ILE B 1 90 ? 44.358 41.572 23.546 1.00 30.59 91 ILE B N 1
ATOM 1730 C CA . ILE B 1 90 ? 43.137 41.105 22.923 1.00 33.77 91 ILE B CA 1
ATOM 1731 C C . ILE B 1 90 ? 42.268 42.315 22.543 1.00 34.20 91 ILE B C 1
ATOM 1732 O O . ILE B 1 90 ? 42.056 43.254 23.343 1.00 35.93 91 ILE B O 1
ATOM 1737 N N . ALA B 1 91 ? 41.777 42.286 21.326 1.00 37.94 92 ALA B N 1
ATOM 1738 C CA . ALA B 1 91 ? 40.635 43.099 20.888 1.00 40.14 92 ALA B CA 1
ATOM 1739 C C . ALA B 1 91 ? 39.779 42.170 20.002 1.00 41.44 92 ALA B C 1
ATOM 1740 O O . ALA B 1 91 ? 40.257 41.133 19.548 1.00 42.57 92 ALA B O 1
ATOM 1742 N N . GLN B 1 92 ? 38.507 42.491 19.819 1.00 43.97 93 GLN B N 1
ATOM 1743 C CA . GLN B 1 92 ? 37.589 41.546 19.178 1.00 45.82 93 GLN B CA 1
ATOM 1744 C C . GLN B 1 92 ? 37.108 42.021 17.818 1.00 46.68 93 GLN B C 1
ATOM 1745 O O . GLN B 1 92 ? 36.026 41.624 17.359 1.00 48.12 93 GLN B O 1
ATOM 1747 N N . GLY B 1 93 ? 37.897 42.863 17.169 1.00 46.59 94 GLY B N 1
ATOM 1748 C CA . GLY B 1 93 ? 37.589 43.234 15.794 1.00 46.76 94 GLY B CA 1
ATOM 1749 C C . GLY B 1 93 ? 38.592 42.669 14.810 1.00 46.44 94 GLY B C 1
ATOM 1750 O O . GLY B 1 93 ? 39.423 41.823 15.154 1.00 46.76 94 GLY B O 1
ATOM 1751 N N . GLN B 1 94 ? 38.499 43.127 13.568 1.00 46.01 95 GLN B N 1
ATOM 1752 C CA . GLN B 1 94 ? 39.471 42.781 12.532 1.00 45.13 95 GLN B CA 1
ATOM 1753 C C . GLN B 1 94 ? 40.323 44.017 12.303 1.00 43.72 95 GLN B C 1
ATOM 1754 O O . GLN B 1 94 ? 39.792 45.112 12.143 1.00 43.56 95 GLN B O 1
ATOM 1760 N N . PRO B 1 95 ? 41.652 43.856 12.302 1.00 42.37 96 PRO B N 1
ATOM 1761 C CA . PRO B 1 95 ? 42.486 45.030 12.083 1.00 41.95 96 PRO B CA 1
ATOM 1762 C C . PRO B 1 95 ? 42.381 45.508 10.654 1.00 41.79 96 PRO B C 1
ATOM 1763 O O . PRO B 1 95 ? 42.029 44.716 9.781 1.00 41.87 96 PRO B O 1
ATOM 1767 N N . LYS B 1 96 ? 42.698 46.783 10.426 1.00 41.88 97 LYS B N 1
ATOM 1768 C CA . LYS B 1 96 ? 42.757 47.348 9.081 1.00 42.31 97 LYS B CA 1
ATOM 1769 C C . LYS B 1 96 ? 43.768 48.486 9.028 1.00 42.95 97 LYS B C 1
ATOM 1770 O O . LYS B 1 96 ? 43.934 49.225 10.006 1.00 43.22 97 LYS B O 1
ATOM 1772 N N . PRO B 1 97 ? 44.457 48.632 7.889 1.00 43.04 98 PRO B N 1
ATOM 1773 C CA . PRO B 1 97 ? 45.418 49.717 7.713 1.00 43.79 98 PRO B CA 1
ATOM 1774 C C . PRO B 1 97 ? 44.699 51.048 7.822 1.00 44.72 98 PRO B C 1
ATOM 1775 O O . PRO B 1 97 ? 43.636 51.218 7.246 1.00 45.50 98 PRO B O 1
ATOM 1779 N N . GLN B 1 98 ? 45.288 51.980 8.552 1.00 45.96 99 GLN B N 1
ATOM 1780 C CA . GLN B 1 98 ? 44.611 53.197 8.950 1.00 46.77 99 GLN B CA 1
ATOM 1781 C C . GLN B 1 98 ? 45.654 54.274 9.096 1.00 46.98 99 GLN B C 1
ATOM 1782 O O . GLN B 1 98 ? 46.794 53.997 9.471 1.00 47.10 99 GLN B O 1
ATOM 1788 N N . ASN B 1 99 ? 45.282 55.517 8.835 1.00 47.43 100 ASN B N 1
ATOM 1789 C CA . ASN B 1 99 ? 46.250 56.579 9.010 1.00 47.25 100 ASN B CA 1
ATOM 1790 C C . ASN B 1 99 ? 47.576 56.241 8.329 1.00 47.18 100 ASN B C 1
ATOM 1791 O O . ASN B 1 99 ? 47.611 55.851 7.148 1.00 47.28 100 ASN B O 1
ATOM 1796 N N . GLU B 1 100 ? 48.664 56.372 9.074 1.00 46.40 101 GLU B N 1
ATOM 1797 C CA . GLU B 1 100 ? 49.989 56.219 8.487 1.00 45.97 101 GLU B CA 1
ATOM 1798 C C . GLU B 1 100 ? 50.315 54.752 8.184 1.00 45.81 101 GLU B C 1
ATOM 1799 O O . GLU B 1 100 ? 51.366 54.442 7.616 1.00 44.66 101 GLU B O 1
ATOM 1801 N N . ILE B 1 101 ? 49.420 53.844 8.576 1.00 45.23 102 ILE B N 1
ATOM 1802 C CA . ILE B 1 101 ? 49.664 52.430 8.310 1.00 45.20 102 ILE B CA 1
ATOM 1803 C C . ILE B 1 101 ? 49.118 52.103 6.933 1.00 45.00 102 ILE B C 1
ATOM 1804 O O . ILE B 1 101 ? 47.912 52.264 6.663 1.00 45.06 102 ILE B O 1
ATOM 1809 N N . GLU B 1 102 ? 50.010 51.656 6.059 1.00 44.46 103 GLU B N 1
ATOM 1810 C CA . GLU B 1 102 ? 49.628 51.403 4.692 1.00 43.65 103 GLU B CA 1
ATOM 1811 C C . GLU B 1 102 ? 49.340 49.931 4.563 1.00 42.82 103 GLU B C 1
ATOM 1812 O O . GLU B 1 102 ? 48.362 49.540 3.931 1.00 43.41 103 GLU B O 1
ATOM 1814 N N . ARG B 1 103 ? 50.167 49.102 5.189 1.00 41.41 104 ARG B N 1
ATOM 1815 C CA . ARG B 1 103 ? 49.983 47.667 5.034 1.00 40.40 104 ARG B CA 1
ATOM 1816 C C . ARG B 1 103 ? 50.024 46.906 6.367 1.00 40.01 104 ARG B C 1
ATOM 1817 O O . ARG B 1 103 ? 50.712 47.315 7.306 1.00 39.32 104 ARG B O 1
ATOM 1819 N N . ILE B 1 104 ? 49.275 45.811 6.444 1.00 39.34 105 ILE B N 1
ATOM 1820 C CA . ILE B 1 104 ? 49.326 44.950 7.623 1.00 38.77 105 ILE B CA 1
ATOM 1821 C C . ILE B 1 104 ? 49.480 43.497 7.171 1.00 37.69 105 ILE B C 1
ATOM 1822 O O . ILE B 1 104 ? 49.128 43.154 6.040 1.00 37.41 105 ILE B O 1
ATOM 1827 N N . ALA B 1 105 ? 50.031 42.665 8.038 1.00 36.57 106 ALA B N 1
ATOM 1828 C CA . ALA B 1 105 ? 50.167 41.240 7.742 1.00 35.94 106 ALA B CA 1
ATOM 1829 C C . ALA B 1 105 ? 50.308 40.443 9.038 1.00 36.00 106 ALA B C 1
ATOM 1830 O O . ALA B 1 105 ? 50.193 40.997 10.126 1.00 35.15 106 ALA B O 1
ATOM 1832 N N . LEU B 1 106 ? 50.530 39.141 8.914 1.00 36.06 107 LEU B N 1
ATOM 1833 C CA . LEU B 1 106 ? 50.548 38.241 10.058 1.00 35.66 107 LEU B CA 1
ATOM 1834 C C . LEU B 1 106 ? 51.833 37.443 10.038 1.00 36.60 107 LEU B C 1
ATOM 1835 O O . LEU B 1 106 ? 52.278 36.985 8.973 1.00 36.56 107 LEU B O 1
ATOM 1840 N N . VAL B 1 107 ? 52.439 37.271 11.202 1.00 36.73 108 VAL B N 1
ATOM 1841 C CA . VAL B 1 107 ? 53.693 36.548 11.286 1.00 37.91 108 VAL B CA 1
ATOM 1842 C C . VAL B 1 107 ? 53.522 35.237 12.072 1.00 38.67 108 VAL B C 1
ATOM 1843 O O . VAL B 1 107 ? 53.027 35.270 13.190 1.00 38.10 108 VAL B O 1
ATOM 1847 N N . SER B 1 108 ? 53.939 34.099 11.503 1.00 39.76 109 SER B N 1
ATOM 1848 C CA . SER B 1 108 ? 53.701 32.782 12.159 1.00 40.86 109 SER B CA 1
ATOM 1849 C C . SER B 1 108 ? 54.866 32.270 13.004 1.00 41.66 109 SER B C 1
ATOM 1850 O O . SER B 1 108 ? 54.701 31.355 13.832 1.00 42.98 109 SER B O 1
ATOM 1852 N N . SER B 1 109 ? 56.050 32.833 12.802 1.00 41.23 110 SER B N 1
ATOM 1853 C CA . SER B 1 109 ? 57.190 32.464 13.627 1.00 41.07 110 SE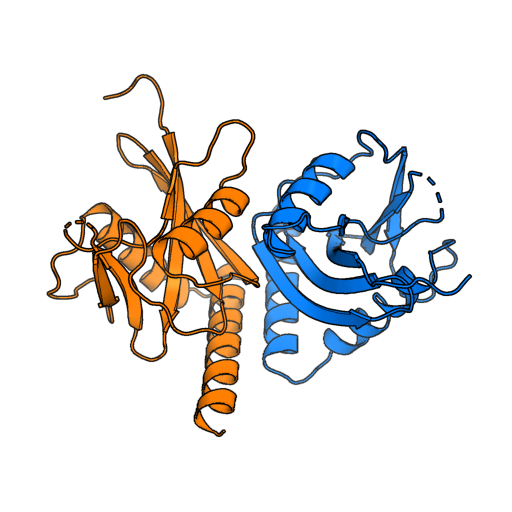R B CA 1
ATOM 1854 C C . SER B 1 109 ? 58.265 33.539 13.533 1.00 41.03 110 SER B C 1
ATOM 1855 O O . SER B 1 109 ? 58.298 34.283 12.552 1.00 41.49 110 SER B O 1
ATOM 1858 N N . PRO B 1 110 ? 59.116 33.655 14.568 1.00 40.90 111 PRO B N 1
ATOM 1859 C CA . PRO B 1 110 ? 60.132 34.697 14.621 1.00 40.91 111 PRO B CA 1
ATOM 1860 C C . PRO B 1 110 ? 61.178 34.478 13.532 1.00 41.11 111 PRO B C 1
ATOM 1861 O O . PRO B 1 110 ? 62.004 35.348 13.285 1.00 40.98 111 PRO B O 1
ATOM 1865 N N . ASP B 1 111 ? 61.140 33.317 12.893 1.00 41.21 112 ASP B N 1
ATOM 1866 C CA . ASP B 1 111 ? 62.062 33.050 11.789 1.00 41.56 112 ASP B CA 1
ATOM 1867 C C . ASP B 1 111 ? 61.389 33.246 10.453 1.00 41.16 112 ASP B C 1
ATOM 1868 O O . ASP B 1 111 ? 61.836 32.707 9.447 1.00 41.85 112 ASP B O 1
ATOM 1873 N N . THR B 1 112 ? 60.309 34.014 10.441 1.00 40.39 113 THR B N 1
ATOM 1874 C CA . THR B 1 112 ? 59.594 34.287 9.204 1.00 40.07 113 THR B CA 1
ATOM 1875 C C . THR B 1 112 ? 60.498 34.911 8.130 1.00 40.73 113 THR B C 1
ATOM 1876 O O . THR B 1 112 ? 61.482 35.604 8.434 1.00 40.00 113 THR B O 1
ATOM 1880 N N . ASP B 1 113 ? 60.120 34.658 6.874 1.00 42.19 114 ASP B N 1
ATOM 1881 C CA . ASP B 1 113 ? 60.780 35.180 5.673 1.00 43.23 114 ASP B CA 1
ATOM 1882 C C . ASP B 1 113 ? 60.556 36.666 5.449 1.00 42.58 114 ASP B C 1
ATOM 1883 O O . ASP B 1 113 ? 61.293 37.342 4.715 1.00 42.33 114 ASP B O 1
ATOM 1888 N N . MET B 1 114 ? 59.494 37.150 6.058 1.00 41.38 115 MET B N 1
ATOM 1889 C CA . MET B 1 114 ? 59.044 38.510 5.894 1.00 40.97 115 MET B CA 1
ATOM 1890 C C . MET B 1 114 ? 60.119 39.469 6.363 1.00 40.33 115 MET B C 1
ATOM 1891 O O . MET B 1 114 ? 60.943 39.149 7.238 1.00 40.15 115 MET B O 1
ATOM 1896 N N . ASP B 1 115 ? 60.126 40.650 5.765 1.00 40.30 116 ASP B N 1
ATOM 1897 C CA . ASP B 1 115 ? 61.132 41.633 6.063 1.00 40.46 116 ASP B CA 1
ATOM 1898 C C . ASP B 1 115 ? 60.754 42.410 7.324 1.00 40.43 116 ASP B C 1
ATOM 1899 O O . ASP B 1 115 ? 60.209 43.497 7.238 1.00 39.34 116 ASP B O 1
ATOM 1904 N N . LEU B 1 116 ? 61.071 41.843 8.489 1.00 39.95 117 LEU B N 1
ATOM 1905 C CA . LEU B 1 116 ? 60.784 42.519 9.768 1.00 39.77 117 LEU B CA 1
ATOM 1906 C C . LEU B 1 116 ? 61.859 43.460 10.241 1.00 39.00 117 LEU B C 1
ATOM 1907 O O . LEU B 1 116 ? 63.043 43.199 10.094 1.00 39.54 117 LEU B O 1
ATOM 1912 N N . PHE B 1 117 ? 61.451 44.566 10.840 1.00 38.73 118 PHE B N 1
ATOM 1913 C CA . PHE B 1 117 ? 62.396 45.340 11.578 1.00 38.77 118 PHE B CA 1
ATOM 1914 C C . PHE B 1 117 ? 63.114 44.432 12.597 1.00 38.33 118 PHE B C 1
ATOM 1915 O O . PHE B 1 117 ? 62.506 43.549 13.200 1.00 37.53 118 PHE B O 1
ATOM 1923 N N . VAL B 1 118 ? 64.414 44.638 12.763 1.00 37.80 119 VAL B N 1
ATOM 1924 C CA . VAL B 1 118 ? 65.244 43.805 13.640 1.00 38.07 119 VAL B CA 1
ATOM 1925 C C . VAL B 1 118 ? 64.732 43.644 15.087 1.00 37.62 119 VAL B C 1
ATOM 1926 O O . VAL B 1 118 ? 64.609 42.535 15.579 1.00 37.33 119 VAL B O 1
ATOM 1930 N N . GLU B 1 119 ? 64.489 44.764 15.770 1.00 37.20 120 GLU B N 1
ATOM 1931 C CA . GLU B 1 119 ? 63.905 44.739 17.127 1.00 36.61 120 GLU B CA 1
ATOM 1932 C C . GLU B 1 119 ? 62.528 44.059 17.182 1.00 35.37 120 GLU B C 1
ATOM 1933 O O . GLU B 1 119 ? 62.202 43.384 18.158 1.00 34.32 120 GLU B O 1
ATOM 1939 N N . GLY B 1 120 ? 61.711 44.271 16.147 1.00 33.94 121 GLY B N 1
ATOM 1940 C CA . GLY B 1 120 ? 60.445 43.537 15.997 1.00 33.78 121 GLY B CA 1
ATOM 1941 C C . GLY B 1 120 ? 60.706 42.034 16.007 1.00 33.49 121 GLY B C 1
ATOM 1942 O O . GLY B 1 120 ? 60.026 41.264 16.693 1.00 33.61 121 GLY B O 1
ATOM 1943 N N . ARG B 1 121 ? 61.705 41.588 15.251 1.00 32.95 122 ARG B N 1
ATOM 1944 C CA . ARG B 1 121 ? 62.036 40.155 15.281 1.00 32.57 122 ARG B CA 1
ATOM 1945 C C . ARG B 1 121 ? 62.552 39.687 16.630 1.00 32.10 122 ARG B C 1
ATOM 1946 O O . ARG B 1 121 ? 62.190 38.601 17.083 1.00 32.55 122 ARG B O 1
ATOM 1954 N N . ALA B 1 122 ? 63.389 40.501 17.268 1.00 31.99 123 ALA B N 1
ATOM 1955 C CA . ALA B 1 122 ? 63.979 40.166 18.570 1.00 31.10 123 ALA B CA 1
ATOM 1956 C C . ALA B 1 122 ? 62.855 39.964 19.574 1.00 31.57 123 ALA B C 1
ATOM 1957 O O . ALA B 1 122 ? 62.874 39.024 20.398 1.00 31.00 123 ALA B O 1
ATOM 1959 N N . ILE B 1 123 ? 61.878 40.861 19.514 1.00 30.17 124 ILE B N 1
ATOM 1960 C CA . ILE B 1 123 ? 60.796 40.783 20.505 1.00 30.57 124 ILE B CA 1
ATOM 1961 C C . ILE B 1 123 ? 59.964 39.504 20.287 1.00 29.91 124 ILE B C 1
ATOM 1962 O O . ILE B 1 123 ? 59.540 38.825 21.233 1.00 30.19 124 ILE B O 1
ATOM 1967 N N . LEU B 1 124 ? 59.709 39.160 19.029 1.00 30.69 125 LEU B N 1
ATOM 1968 C CA . LEU B 1 124 ? 58.929 37.959 18.739 1.00 31.36 125 LEU B CA 1
ATOM 1969 C C . LEU B 1 124 ? 59.645 36.692 19.161 1.00 31.61 125 LEU B C 1
ATOM 1970 O O . LEU B 1 124 ? 58.996 35.703 19.543 1.00 31.97 125 LEU B O 1
ATOM 1975 N N . ARG B 1 125 ? 60.980 36.691 19.093 1.00 31.79 126 ARG B N 1
ATOM 1976 C CA . ARG B 1 125 ? 61.713 35.518 19.572 1.00 31.62 126 ARG B CA 1
ATOM 1977 C C . ARG B 1 125 ? 61.503 35.301 21.080 1.00 30.87 126 ARG B C 1
ATOM 1978 O O . ARG B 1 125 ? 61.299 34.184 21.540 1.00 31.42 126 ARG B O 1
ATOM 1986 N N . ARG B 1 126 ? 61.578 36.379 21.844 1.00 30.39 127 ARG B N 1
ATOM 1987 C CA . ARG B 1 126 ? 61.434 36.311 23.289 1.00 29.82 127 ARG B CA 1
ATOM 1988 C C . ARG B 1 126 ? 60.020 35.916 23.641 1.00 29.77 127 ARG B C 1
ATOM 1989 O O . ARG B 1 126 ? 59.792 35.137 24.554 1.00 29.42 127 ARG B O 1
ATOM 1997 N N . TYR B 1 127 ? 59.064 36.486 22.920 1.00 28.74 128 TYR B N 1
ATOM 1998 C CA . TYR B 1 127 ? 57.658 36.138 23.124 1.00 30.09 128 TYR B CA 1
ATOM 1999 C C . TYR B 1 127 ? 57.445 34.644 22.834 1.00 29.52 128 TYR B C 1
ATOM 2000 O O . TYR B 1 127 ? 56.714 33.945 23.527 1.00 29.21 128 TYR B O 1
ATOM 2009 N N . ALA B 1 128 ? 58.077 34.163 21.778 1.00 30.26 129 ALA B N 1
ATOM 2010 C CA . ALA B 1 128 ? 57.972 32.734 21.450 1.00 30.51 129 ALA B CA 1
ATOM 2011 C C . ALA B 1 128 ? 58.459 31.853 22.602 1.00 31.59 129 ALA B C 1
ATOM 2012 O O . ALA B 1 128 ? 57.827 30.838 22.908 1.00 31.78 129 ALA B O 1
ATOM 2014 N N . ARG B 1 129 ? 59.567 32.225 23.241 1.00 32.62 130 ARG B N 1
ATOM 2015 C CA . ARG B 1 129 ? 60.062 31.496 24.425 1.00 33.60 130 ARG B CA 1
ATOM 2016 C C . ARG B 1 129 ? 59.029 31.569 25.551 1.00 33.12 130 ARG B C 1
ATOM 2017 O O . ARG B 1 129 ? 58.655 30.552 26.132 1.00 33.53 130 ARG B O 1
ATOM 2025 N N . LEU B 1 130 ? 58.585 32.780 25.867 1.00 31.79 131 LEU B N 1
ATOM 2026 C CA . LEU B 1 130 ? 57.687 32.991 27.013 1.00 31.80 131 LEU B CA 1
ATOM 2027 C C . LEU B 1 130 ? 56.401 32.178 26.875 1.00 31.37 131 LEU B C 1
ATOM 2028 O O . LEU B 1 130 ? 55.888 31.627 27.838 1.00 31.66 131 LEU B O 1
ATOM 2033 N N . ARG B 1 131 ? 55.867 32.154 25.667 1.00 31.99 132 ARG B N 1
ATOM 2034 C CA . ARG B 1 131 ? 54.638 31.414 25.361 1.00 33.06 132 ARG B CA 1
ATOM 2035 C C . ARG B 1 131 ? 54.709 29.945 25.848 1.00 33.30 132 ARG B C 1
ATOM 2036 O O . ARG B 1 131 ? 53.678 29.358 26.206 1.00 32.64 132 ARG B O 1
ATOM 2044 N N . ASN B 1 132 ? 55.912 29.360 25.872 1.00 33.13 133 ASN B N 1
ATOM 2045 C CA . ASN B 1 132 ? 56.060 27.938 26.234 1.00 35.59 133 ASN B CA 1
ATOM 2046 C C . ASN B 1 132 ? 56.463 27.756 27.694 1.00 35.75 133 ASN B C 1
ATOM 2047 O O . ASN B 1 132 ? 56.444 26.630 28.190 1.00 37.76 133 ASN B O 1
ATOM 2052 N N . GLU B 1 133 ? 56.793 28.855 28.384 1.00 36.62 134 GLU B N 1
ATOM 2053 C CA . GLU B 1 133 ? 57.383 28.782 29.748 1.00 37.00 134 GLU B CA 1
ATOM 2054 C C . GLU B 1 133 ? 56.425 28.284 30.842 1.00 36.61 134 GLU B C 1
ATOM 2055 O O . GLU B 1 133 ? 55.265 28.678 30.900 1.00 35.44 134 GLU B O 1
ATOM 2061 N N . GLU B 1 134 ? 56.929 27.425 31.734 1.00 35.82 135 GLU B N 1
ATOM 2062 C CA . GLU B 1 134 ? 56.153 27.011 32.880 1.00 36.80 135 GLU B CA 1
ATOM 2063 C C . GLU B 1 134 ? 56.414 27.990 34.030 1.00 35.56 135 GLU B C 1
ATOM 2064 O O . GLU B 1 134 ? 57.208 27.714 34.942 1.00 35.05 135 GLU B O 1
ATOM 2070 N N . THR B 1 135 ? 55.764 29.150 33.951 1.00 33.78 136 THR B N 1
ATOM 2071 C CA . THR B 1 135 ? 55.793 30.149 35.015 1.00 31.62 136 THR B CA 1
ATOM 2072 C C . THR B 1 135 ? 54.384 30.764 35.122 1.00 30.63 136 THR B C 1
ATOM 2073 O O . THR B 1 135 ? 53.565 30.549 34.254 1.00 29.39 136 THR B O 1
ATOM 2077 N N . ALA B 1 136 ? 54.120 31.513 36.186 1.00 29.63 137 ALA B N 1
ATOM 2078 C CA . ALA B 1 136 ? 52.790 32.132 36.359 1.00 28.91 137 ALA B CA 1
ATOM 2079 C C . ALA B 1 136 ? 52.517 33.039 35.171 1.00 28.47 137 ALA B C 1
ATOM 2080 O O . ALA B 1 136 ? 51.387 33.098 34.662 1.00 27.70 137 ALA B O 1
ATOM 2082 N N . LYS B 1 137 ? 53.550 33.729 34.693 1.00 27.60 138 LYS B N 1
ATOM 2083 C CA . LYS B 1 137 ? 53.350 34.579 33.521 1.00 27.88 138 LYS B CA 1
ATOM 2084 C C . LYS B 1 137 ? 53.031 33.791 32.240 1.00 28.02 138 LYS B C 1
ATOM 2085 O O . LYS B 1 137 ? 52.103 34.126 31.512 1.00 26.97 138 LYS B O 1
ATOM 2091 N N . GLY B 1 138 ? 53.808 32.752 31.975 1.00 27.11 139 GLY B N 1
ATOM 2092 C CA . GLY B 1 138 ? 53.548 31.860 30.845 1.00 26.94 139 GLY B CA 1
ATOM 2093 C C . GLY B 1 138 ? 52.137 31.319 30.916 1.00 28.15 139 GLY B C 1
ATOM 2094 O O . GLY B 1 138 ? 51.458 31.267 29.885 1.00 28.62 139 GLY B O 1
ATOM 2095 N N . GLU B 1 139 ? 51.676 30.946 32.126 1.00 27.60 140 GLU B N 1
ATOM 2096 C CA . GLU B 1 139 ? 50.325 30.398 32.296 1.00 29.49 140 GLU B CA 1
ATOM 2097 C C . GLU B 1 139 ? 49.245 31.429 31.979 1.00 27.58 140 GLU B C 1
ATOM 2098 O O . GLU B 1 139 ? 48.254 31.112 31.320 1.00 27.89 140 GLU B O 1
ATOM 2104 N N . ALA B 1 140 ? 49.430 32.644 32.501 1.00 27.42 141 ALA B N 1
ATOM 2105 C CA . ALA B 1 140 ? 48.564 33.783 32.166 1.00 26.44 141 ALA B CA 1
ATOM 2106 C C . ALA B 1 140 ? 48.542 34.076 30.668 1.00 26.63 141 ALA B C 1
ATOM 2107 O O . ALA B 1 140 ? 47.483 34.268 30.094 1.00 26.10 141 ALA B O 1
ATOM 2109 N N . LEU B 1 141 ? 49.709 34.083 30.037 1.00 25.56 142 LEU B N 1
ATOM 2110 C CA . LEU B 1 141 ? 49.804 34.301 28.606 1.00 25.23 142 LEU B CA 1
ATOM 2111 C C . LEU B 1 141 ? 48.979 33.232 27.874 1.00 25.38 142 LEU B C 1
ATOM 2112 O O . LEU B 1 141 ? 48.124 33.555 27.031 1.00 25.01 142 LEU B O 1
ATOM 2117 N N . ARG B 1 142 ? 49.200 31.965 28.216 1.00 24.95 143 ARG B N 1
ATOM 2118 C CA . ARG B 1 142 ? 48.491 30.884 27.523 1.00 26.19 143 ARG B CA 1
ATOM 2119 C C . ARG B 1 142 ? 46.984 30.943 27.770 1.00 26.28 143 ARG B C 1
ATOM 2120 O O . ARG B 1 142 ? 46.188 30.636 26.874 1.00 27.31 143 ARG B O 1
ATOM 2128 N N . ALA B 1 143 ? 46.578 31.359 28.964 1.00 24.99 144 ALA B N 1
ATOM 2129 C CA . ALA B 1 143 ? 45.152 31.467 29.231 1.00 25.15 144 ALA B CA 1
ATOM 2130 C C . ALA B 1 143 ? 44.532 32.594 28.413 1.00 25.26 144 ALA B C 1
ATOM 2131 O O . ALA B 1 143 ? 43.395 32.485 27.936 1.00 25.42 144 ALA B O 1
ATOM 2133 N N . LEU B 1 144 ? 45.264 33.700 28.251 1.00 24.58 145 LEU B N 1
ATOM 2134 C CA . LEU B 1 144 ? 44.743 34.804 27.445 1.00 25.41 145 LEU B CA 1
ATOM 2135 C C . LEU B 1 144 ? 44.615 34.372 25.985 1.00 25.69 145 LEU B C 1
ATOM 2136 O O . LEU B 1 144 ? 43.639 34.698 25.331 1.00 25.93 145 LEU B O 1
ATOM 2141 N N . LEU B 1 145 ? 45.609 33.649 25.484 1.00 26.06 146 LEU B N 1
ATOM 2142 C CA . LEU B 1 145 ? 45.561 33.104 24.128 1.00 27.61 146 LEU B CA 1
ATOM 2143 C C . LEU B 1 145 ? 44.329 32.192 23.926 1.00 27.91 146 LEU B C 1
ATOM 2144 O O . LEU B 1 145 ? 43.603 32.283 22.914 1.00 29.29 146 LEU B O 1
ATOM 2149 N N . GLY B 1 146 ? 44.046 31.389 24.939 1.00 27.51 147 GLY B N 1
ATOM 2150 C CA . GLY B 1 146 ? 42.863 30.534 24.958 1.00 26.80 147 GLY B CA 1
ATOM 2151 C C . GLY B 1 146 ? 41.563 31.319 24.890 1.00 25.85 147 GLY B C 1
ATOM 2152 O O . GLY B 1 146 ? 40.662 30.945 24.173 1.00 26.24 147 GLY B O 1
ATOM 2153 N N . LEU B 1 147 ? 41.469 32.403 25.663 1.00 24.82 148 LEU B N 1
ATOM 2154 C CA . LEU B 1 147 ? 40.383 33.352 25.556 1.00 24.15 148 LEU B CA 1
ATOM 2155 C C . LEU B 1 147 ? 40.226 33.874 24.128 1.00 25.29 148 LEU B C 1
ATOM 2156 O O . LEU B 1 147 ? 39.130 33.833 23.555 1.00 25.22 148 LEU B O 1
ATOM 2161 N N . ALA B 1 148 ? 41.293 34.370 23.529 1.00 26.60 149 ALA B N 1
ATOM 2162 C CA . ALA B 1 148 ? 41.181 34.898 22.179 1.00 28.36 149 ALA B CA 1
ATOM 2163 C C . ALA B 1 148 ? 40.656 33.816 21.223 1.00 30.18 149 ALA B C 1
ATOM 2164 O O . ALA B 1 148 ? 39.775 34.074 20.396 1.00 30.59 149 ALA B O 1
ATOM 2166 N N . ARG B 1 149 ? 41.194 32.615 21.349 1.00 28.84 150 ARG B N 1
ATOM 2167 C CA . ARG B 1 149 ? 40.745 31.489 20.527 1.00 31.45 150 ARG B CA 1
ATOM 2168 C C . ARG B 1 149 ? 39.282 31.170 20.689 1.00 30.70 150 ARG B C 1
ATOM 2169 O O . ARG B 1 149 ? 38.590 30.907 19.694 1.00 31.03 150 ARG B O 1
ATOM 2177 N N . TYR B 1 150 ? 38.809 31.170 21.927 1.00 30.17 151 TYR B N 1
ATOM 2178 C CA . TYR B 1 150 ? 37.401 30.953 22.156 1.00 30.78 151 TYR B CA 1
ATOM 2179 C C . TYR B 1 150 ? 36.567 32.058 21.515 1.00 31.30 151 TYR B C 1
ATOM 2180 O O . TYR B 1 150 ? 35.509 31.775 20.957 1.00 31.54 151 TYR B O 1
ATOM 2189 N N . ILE B 1 151 ? 37.023 33.305 21.610 1.00 32.77 152 ILE B N 1
ATOM 2190 C CA . ILE B 1 151 ? 36.251 34.430 21.031 1.00 33.99 152 ILE B CA 1
ATOM 2191 C C . ILE B 1 151 ? 36.128 34.232 19.532 1.00 34.89 152 ILE B C 1
ATOM 2192 O O . ILE B 1 151 ? 35.049 34.401 18.944 1.00 34.71 152 ILE B O 1
ATOM 2197 N N . ALA B 1 152 ? 37.240 33.855 18.920 1.00 35.41 153 ALA B N 1
ATOM 2198 C CA . ALA B 1 152 ? 37.292 33.661 17.478 1.00 35.93 153 ALA B CA 1
ATOM 2199 C C . ALA B 1 152 ? 36.384 32.501 17.062 1.00 37.07 153 ALA B C 1
ATOM 2200 O O . ALA B 1 152 ? 35.683 32.579 16.050 1.00 37.90 153 ALA B O 1
ATOM 2202 N N . LYS B 1 153 ? 36.374 31.435 17.858 1.00 37.37 154 LYS B N 1
ATOM 2203 C CA . LYS B 1 153 ? 35.532 30.276 17.585 1.00 38.64 154 LYS B CA 1
ATOM 2204 C C . LYS B 1 153 ? 34.057 30.659 17.585 1.00 39.56 154 LYS B C 1
ATOM 2205 O O . LYS B 1 153 ? 33.330 30.323 16.655 1.00 39.38 154 LYS B O 1
ATOM 2211 N N . VAL B 1 154 ? 33.615 31.376 18.612 1.00 40.71 155 VAL B N 1
ATOM 2212 C CA . VAL B 1 154 ? 32.225 31.847 18.614 1.00 43.20 155 VAL B CA 1
ATOM 2213 C C . VAL B 1 154 ? 31.917 32.720 17.376 1.00 44.97 155 VAL B C 1
ATOM 2214 O O . VAL B 1 154 ? 30.925 32.479 16.677 1.00 45.26 155 VAL B O 1
ATOM 2218 N N . ASP B 1 155 ? 32.769 33.707 17.088 1.00 46.67 156 ASP B N 1
ATOM 2219 C CA . ASP B 1 155 ? 32.596 34.536 15.888 1.00 49.31 156 ASP B CA 1
ATOM 2220 C C . ASP B 1 155 ? 32.487 33.683 14.604 1.00 49.97 156 ASP B C 1
ATOM 2221 O O . ASP B 1 155 ? 31.487 33.766 13.882 1.00 51.00 156 ASP B O 1
ATOM 2226 N N . GLU B 1 156 ? 33.488 32.852 14.321 1.00 50.47 157 GLU B N 1
ATOM 2227 C CA . GLU B 1 156 ? 33.419 31.988 13.135 1.00 51.23 157 GLU B CA 1
ATOM 2228 C C . GLU B 1 156 ? 32.133 31.163 13.102 1.00 51.47 157 GLU B C 1
ATOM 2229 O O . GLU B 1 156 ? 31.640 30.818 12.027 1.00 51.73 157 GLU B O 1
ATOM 2231 N N . GLY B 1 157 ? 31.594 30.852 14.275 1.00 51.45 158 GLY B N 1
ATOM 2232 C CA . GLY B 1 157 ? 30.354 30.096 14.369 1.00 52.11 158 GLY B CA 1
ATOM 2233 C C . GLY B 1 157 ? 29.176 30.875 13.817 1.00 52.21 158 GLY B C 1
ATOM 2234 O O . GLY B 1 157 ? 28.320 30.313 13.146 1.00 52.92 158 GLY B O 1
ATOM 2235 N N . HIS B 1 158 ? 29.129 32.176 14.085 1.00 51.98 159 HIS B N 1
ATOM 2236 C CA . HIS B 1 158 ? 28.008 32.994 13.621 1.00 52.15 159 HIS B CA 1
ATOM 2237 C C . HIS B 1 158 ? 28.105 33.365 12.146 1.00 52.40 159 HIS B C 1
ATOM 2238 O O . HIS B 1 158 ? 27.261 34.118 11.656 1.00 53.05 159 HIS B O 1
#

CATH classification: 3.90.79.10

Foldseek 3Di:
DQDPDAFAWEFEFEADPQATKWFDLLTATWTGGDDVPDDRVVRRQVRQCQAWVWHWDDKDFQDWDDDSHHTYTYIYTYTPDGDGHDSTDDMDGDNALPDPRRHDPSRSVVRVVVVVLCPDPDPSVVVVVVVVVVNVVVNVVD/DDPDAFEKEFEFEQDPQATKWFDLLTATWIGTADVVGDNVRRRQVRQCQAWVFHWDDKAFDDWDDDPHHIYTYIYTDGQDGTDGHDSTDDMDGDHALPDPRRHDPSRSVVRVVVVVLCPDPDPSVVVVVVVVVVNVVSVVVVVVD

Solvent-accessible surface area: 14751 Å² total; per-residue (Å²): 272,156,38,109,119,81,32,86,56,0,7,0,0,5,38,30,115,111,11,9,0,0,8,4,104,185,28,44,13,2,10,9,129,13,91,107,75,28,23,40,4,34,0,0,0,90,22,0,86,45,13,0,23,3,149,3,42,1,1,0,45,6,20,57,23,122,20,89,118,18,21,5,59,0,3,4,4,20,32,68,137,22,118,65,55,119,101,14,140,126,50,27,64,5,99,44,26,108,27,151,46,84,11,76,108,13,1,47,29,1,7,106,80,6,47,148,16,101,124,65,170,63,19,42,0,100,0,0,88,20,1,14,21,8,23,156,121,89,46,174,100,116,190,56,114,117,70,25,79,76,1,6,0,0,5,41,27,116,114,10,11,1,0,9,16,116,189,52,56,14,1,11,5,116,6,86,236,68,25,26,42,3,28,0,0,0,74,27,0,74,78,20,1,31,3,144,3,34,0,0,0,40,2,14,64,22,124,17,77,115,37,19,18,53,0,2,3,6,14,20,71,37,152,22,46,67,70,106,77,18,75,38,49,29,66,4,96,52,23,100,25,154,44,79,13,86,99,41,2,52,35,2,5,104,84,7,35,146,16,83,124,68,169,64,23,46,0,105,0,0,87,21,1,7,25,8,24,140,121,48,37,133,48,75,87,57,192